Protein 1EGW (pdb70)

Foldseek 3Di:
DVDDDDPDDDPDVVVNVVCCVVVVVVVLVVVLVCCVVVVDWDKDWDQDPVGDIDIDTNDPPVVVVVVVVVD/DVDDDDPDDDPDPVVNVVVCVVVVVVVLVVVLVCCVVVVDWDKDWDADPVGDIDIDTNDPNVVVVVVVVVVD/DVDDDDPDDDPDVVVNVVCCVVVVVVVLVVVLVCCVVVVDWDKDWDADPVGDIDIDTNDPNVVVVVVVVVVD/DVDDDDPDDDPDPVVNVVCCVVVVVVVLVVVLVCCVVVVDWDKDWDQDPVGRIDIDTNDPVVVVVVVVVVD

Nearest PDB structures (foldseek):
  1egw-assembly1_B  TM=1.014E+00  e=3.640E-12  Homo sapiens
  3p57-assembly1_D  TM=1.001E+00  e=1.871E-11  Homo sapiens
  6wc2-assembly2_C  TM=9.970E-01  e=4.241E-11  Homo sapiens
  8c84-assembly1_B  TM=9.806E-01  e=8.388E-11  Homo sapiens
  1n6j-assembly1_A  TM=9.807E-01  e=1.447E-10  Homo sapiens

Radius of gyration: 26.45 Å; Cα contacts (8 Å, |Δi|>4): 414; chains: 4; bounding box: 63×45×72 Å

Solvent-accessible surface area: 17739 Å² total; per-residue (Å²): 121,253,73,185,91,130,55,86,89,25,158,82,130,188,74,28,94,72,21,7,75,140,66,31,143,25,1,41,111,75,0,109,20,0,12,41,1,3,70,12,26,0,1,0,1,0,2,18,59,93,77,117,18,42,78,37,31,38,70,70,25,75,49,0,28,51,72,43,102,150,142,120,252,73,184,88,130,55,85,89,23,155,85,122,193,76,27,88,80,20,4,73,144,63,34,89,26,1,40,108,77,0,107,15,0,11,43,2,2,67,7,56,0,1,0,2,0,2,22,57,99,72,116,25,42,80,38,27,40,68,70,18,78,52,2,24,56,67,22,91,88,117,111,121,255,75,186,89,131,53,86,90,25,157,84,120,141,74,29,89,81,20,6,74,146,65,30,143,24,1,40,112,74,0,109,22,0,12,42,1,3,67,8,57,0,1,0,1,0,1,22,60,99,69,117,24,45,81,39,26,40,71,68,18,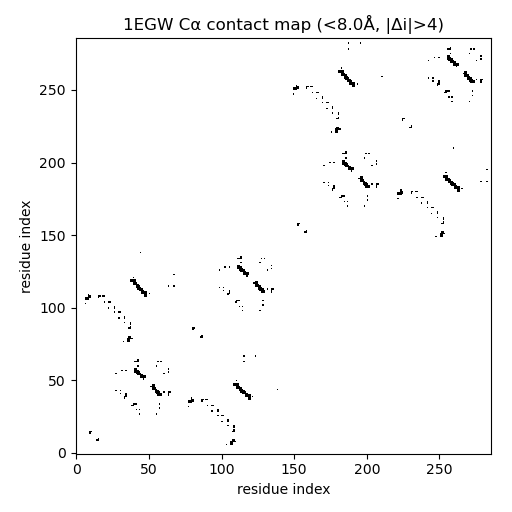78,54,1,24,57,69,21,89,89,115,112,118,254,74,184,90,129,54,86,89,27,157,82,130,193,75,27,99,71,20,8,77,141,64,32,142,24,1,40,113,74,0,108,21,0,11,42,2,3,68,10,31,0,1,0,1,0,0,21,58,97,70,118,20,43,79,36,30,40,67,68,25,75,51,0,30,51,76,42,98,141,140

B-factor: mean 24.22, std 10.89, range [3.04, 77.55]

Secondary structure (DSSP, 8-state):
--S---SS---SHHHHHHHHHHHHHHHHHHHHHHHHHTT-EEEEEEE-TT--EEEEESS-HHHHHHHHHH-/--S---SS---SHHHHHHHHHHHHHHHHHHHHHHHHHTT-EEEEEEE-TT--EEEEESS-HHHHHHHHHHH-/--S---SS---SHHHHHHHHHHHHHHHHHHHHHHHHHHT-EEEEEEE-TT--EEEEESS-HHHHHHHHHHH-/--S---SS---SHHHHHHHHHHHHHHHHHHHHHHHHHTT-EEEEEEE-TT--EEEEESS-HHHHHHHHHT-

Structure (mmCIF, N/CA/C/O backbone):
data_1EGW
#
_entry.id   1EGW
#
_cell.length_a   41.371
_cell.length_b   60.696
_cell.length_c   63.987
_cell.angle_alpha   115.18
_cell.angle_beta   89.99
_cell.angle_gamma   90.00
#
_symmetry.space_group_name_H-M   'P 1'
#
loop_
_entity.id
_entity.type
_entity.pdbx_description
1 polymer "DNA (5'-D(*AP*AP*AP*GP*CP*TP*AP*TP*TP*AP*TP*TP*AP*GP*CP*TP*T)-3')"
2 polymer "DNA (5'-D(*TP*AP*AP*GP*CP*TP*AP*AP*TP*AP*AP*TP*AP*GP*CP*TP*T)-3')"
3 polymer 'MADS BOX TRANSCRIPTION ENHANCER FACTOR 2, POLYPEPTIDE A'
4 water water
#
loop_
_atom_site.group_PDB
_atom_site.id
_atom_site.type_symbol
_atom_site.label_atom_id
_atom_site.label_alt_id
_atom_site.label_comp_id
_atom_site.label_asym_id
_atom_site.label_entity_id
_atom_site.label_seq_id
_atom_site.pdbx_PDB_ins_code
_atom_site.Cartn_x
_atom_site.Cartn_y
_atom_site.Cartn_z
_atom_site.occupancy
_atom_site.B_iso_or_equiv
_atom_site.auth_seq_id
_atom_site.auth_comp_id
_atom_site.auth_asym_id
_atom_site.auth_atom_id
_atom_site.pdbx_PDB_model_num
ATOM 2765 N N . GLY E 3 1 ? 7.359 -8.667 1.514 1.00 17.47 2 GLY A N 1
ATOM 2766 C CA . GLY E 3 1 ? 8.263 -9.307 0.494 1.00 16.64 2 GLY A CA 1
ATOM 2767 C C . GLY E 3 1 ? 9.078 -10.431 1.129 1.00 18.72 2 GLY A C 1
ATOM 2768 O O . GLY E 3 1 ? 9.013 -10.610 2.345 1.00 20.33 2 GLY A O 1
ATOM 2769 N N . ARG E 3 2 ? 9.844 -11.140 0.307 1.00 19.28 3 ARG A N 1
ATOM 2770 C CA . ARG E 3 2 ? 10.640 -12.254 0.838 1.00 21.20 3 ARG A CA 1
ATOM 2771 C C . ARG E 3 2 ? 11.624 -11.740 1.886 1.00 23.50 3 ARG A C 1
ATOM 2772 O O . ARG E 3 2 ? 11.946 -12.456 2.845 1.00 25.17 3 ARG A O 1
ATOM 2780 N N . LYS E 3 3 ? 12.108 -10.519 1.707 1.00 23.14 4 LYS A N 1
ATOM 2781 C CA . LYS E 3 3 ? 13.032 -9.891 2.638 1.00 24.53 4 LYS A CA 1
ATOM 2782 C C . LYS E 3 3 ? 12.646 -8.427 2.787 1.00 25.23 4 LYS A C 1
ATOM 2783 O O . LYS E 3 3 ? 12.083 -7.825 1.863 1.00 25.11 4 LYS A O 1
ATOM 2785 N N . LYS E 3 4 ? 12.934 -7.852 3.943 1.00 25.87 5 LYS A N 1
ATOM 2786 C CA . LYS E 3 4 ? 12.652 -6.445 4.136 1.00 26.80 5 LYS A CA 1
ATOM 2787 C C . LYS E 3 4 ? 13.708 -5.646 3.373 1.00 27.79 5 LYS A C 1
ATOM 2788 O O . LYS E 3 4 ? 14.886 -6.020 3.332 1.00 29.08 5 LYS A O 1
ATOM 2794 N N . ILE E 3 5 ? 13.313 -4.545 2.750 1.00 27.39 6 ILE A N 1
ATOM 2795 C CA . ILE E 3 5 ? 14.297 -3.739 2.059 1.00 26.46 6 ILE A CA 1
ATOM 2796 C C . ILE E 3 5 ? 14.404 -2.354 2.684 1.00 26.17 6 ILE A C 1
ATOM 2797 O O . ILE E 3 5 ? 13.506 -1.904 3.417 1.00 26.42 6 ILE A O 1
ATOM 2802 N N . GLN E 3 6 ? 15.529 -1.699 2.449 1.00 26.22 7 GLN A N 1
ATOM 2803 C CA . GLN E 3 6 ? 15.714 -0.367 2.962 1.00 24.77 7 GLN A CA 1
ATOM 2804 C C . GLN E 3 6 ? 15.247 0.511 1.821 1.00 22.66 7 GLN A C 1
ATOM 2805 O O . GLN E 3 6 ? 15.285 0.105 0.653 1.00 23.04 7 GLN A O 1
ATOM 2811 N N . ILE E 3 7 ? 14.815 1.712 2.164 1.00 20.71 8 ILE A N 1
ATOM 2812 C CA . ILE E 3 7 ? 14.341 2.649 1.179 1.00 18.41 8 ILE A CA 1
ATOM 2813 C C . ILE E 3 7 ? 15.491 3.559 0.742 1.00 17.93 8 ILE A C 1
ATOM 2814 O O . ILE E 3 7 ? 15.782 4.640 1.318 1.00 19.10 8 ILE A O 1
ATOM 2819 N N A THR E 3 8 ? 16.158 3.115 -0.315 0.60 17.33 9 THR A N 1
ATOM 2820 N N B THR E 3 8 ? 16.082 2.953 -0.311 0.40 14.38 9 THR A N 1
ATOM 2821 C CA A THR E 3 8 ? 17.239 3.872 -0.902 0.60 17.25 9 THR A CA 1
ATOM 2822 C CA B THR E 3 8 ? 17.347 3.439 -0.916 0.40 14.58 9 THR A CA 1
ATOM 2823 C C A THR E 3 8 ? 17.271 3.411 -2.356 0.60 17.11 9 THR A C 1
ATOM 2824 C C B THR E 3 8 ? 17.336 3.283 -2.436 0.40 13.12 9 THR A C 1
ATOM 2825 O O A THR E 3 8 ? 16.798 2.321 -2.679 0.60 17.43 9 THR A O 1
ATOM 2826 O O B THR E 3 8 ? 16.586 2.479 -2.979 0.40 13.02 9 THR A O 1
ATOM 2833 N N . ARG E 3 9 ? 17.825 4.253 -3.218 1.00 18.07 10 ARG A N 1
ATOM 2834 C CA . ARG E 3 9 ? 17.856 3.961 -4.652 1.00 18.50 10 ARG A CA 1
ATOM 2835 C C . ARG E 3 9 ? 18.337 2.564 -5.040 1.00 18.10 10 ARG A C 1
ATOM 2836 O O . ARG E 3 9 ? 19.412 2.105 -4.625 1.00 19.47 10 ARG A O 1
ATOM 2844 N N . ILE E 3 10 ? 17.566 1.885 -5.875 1.00 17.24 11 ILE A N 1
ATOM 2845 C CA . ILE E 3 10 ? 17.928 0.560 -6.360 1.00 18.71 11 ILE A CA 1
ATOM 2846 C C . ILE E 3 10 ? 18.976 0.823 -7.450 1.00 19.56 11 ILE A C 1
ATOM 2847 O O . ILE E 3 10 ? 18.712 1.528 -8.393 1.00 19.27 11 ILE A O 1
ATOM 2852 N N . MET E 3 11 ? 20.163 0.236 -7.326 1.00 20.07 12 MET A N 1
ATOM 2853 C CA . MET E 3 11 ? 21.227 0.529 -8.284 1.00 21.54 12 MET A CA 1
ATOM 2854 C C . MET E 3 11 ? 21.215 -0.200 -9.642 1.00 21.28 12 MET A C 1
ATOM 2855 O O . MET E 3 11 ? 21.773 0.305 -10.608 1.00 22.52 12 MET A O 1
ATOM 2860 N N . ASP E 3 12 ? 20.565 -1.356 -9.692 1.00 22.75 13 ASP A N 1
ATOM 2861 C CA . ASP E 3 12 ? 20.432 -2.206 -10.894 1.00 24.01 13 ASP A CA 1
ATOM 2862 C C . ASP E 3 12 ? 19.203 -1.782 -11.718 1.00 23.41 13 ASP A C 1
ATOM 2863 O O . ASP E 3 12 ? 18.080 -1.848 -11.220 1.00 20.88 13 ASP A O 1
ATOM 2868 N N . GLU E 3 13 ? 19.410 -1.371 -12.963 1.00 21.68 14 GLU A N 1
ATOM 2869 C CA . GLU E 3 13 ? 18.311 -0.933 -13.831 1.00 22.40 14 GLU A CA 1
ATOM 2870 C C . GLU E 3 13 ? 17.177 -1.951 -13.944 1.00 21.00 14 GLU A C 1
ATOM 2871 O O . GLU E 3 13 ? 16.018 -1.576 -13.890 1.00 19.17 14 GLU A O 1
ATOM 2877 N N A ARG E 3 14 ? 17.496 -3.229 -14.116 0.50 20.59 15 ARG A N 1
ATOM 2878 N N B ARG E 3 14 ? 17.528 -3.217 -14.098 0.50 22.39 15 ARG A N 1
ATOM 2879 C CA A ARG E 3 14 ? 16.444 -4.231 -14.267 0.50 20.56 15 ARG A CA 1
ATOM 2880 C CA B ARG E 3 14 ? 16.387 -4.096 -14.305 0.50 22.98 15 ARG A CA 1
ATOM 2881 C C A ARG E 3 14 ? 15.533 -4.329 -13.040 0.50 19.47 15 ARG A C 1
ATOM 2882 C C B ARG E 3 14 ? 15.556 -4.305 -13.047 0.50 21.76 15 ARG A C 1
ATOM 2883 O O A ARG E 3 14 ? 14.302 -4.272 -13.176 0.50 17.87 15 ARG A O 1
ATOM 2884 O O B ARG E 3 14 ? 14.323 -4.215 -13.096 0.50 20.87 15 ARG A O 1
ATOM 2899 N N . ASN E 3 15 ? 16.110 -4.457 -11.850 1.00 18.76 16 ASN A N 1
ATOM 2900 C CA . ASN E 3 15 ? 15.288 -4.545 -10.630 1.00 18.72 16 ASN A CA 1
ATOM 2901 C C . ASN E 3 15 ? 14.600 -3.204 -10.412 1.00 19.49 16 ASN A C 1
ATOM 2902 O O . ASN E 3 15 ? 13.458 -3.146 -9.957 1.00 16.78 16 ASN A O 1
ATOM 2907 N N . ARG E 3 16 ? 15.276 -2.115 -10.752 1.00 17.42 17 ARG A N 1
ATOM 2908 C CA . ARG E 3 16 ? 14.680 -0.810 -10.546 1.00 17.68 17 ARG A CA 1
ATOM 2909 C C . ARG E 3 16 ? 13.410 -0.647 -11.400 1.00 16.61 17 ARG A C 1
ATOM 2910 O O . ARG E 3 16 ? 12.387 -0.112 -10.918 1.00 15.62 17 ARG A O 1
ATOM 2918 N N . GLN E 3 17 ? 13.464 -1.122 -12.643 1.00 14.91 18 GLN A N 1
ATOM 2919 C CA . GLN E 3 17 ? 12.342 -1.037 -13.579 1.00 16.43 18 GLN A CA 1
ATOM 2920 C C . GLN E 3 17 ? 11.201 -1.988 -13.163 1.00 15.18 18 GLN A C 1
ATOM 2921 O O . GLN E 3 17 ? 10.037 -1.602 -13.229 1.00 15.88 18 GLN A O 1
ATOM 2927 N N . VAL E 3 18 ? 11.521 -3.207 -12.757 1.00 15.82 19 VAL A N 1
ATOM 2928 C CA . VAL E 3 18 ? 10.484 -4.120 -12.321 1.00 16.42 19 VAL A CA 1
ATOM 2929 C C . VAL E 3 18 ? 9.813 -3.549 -11.064 1.00 15.21 19 VAL A C 1
ATOM 2930 O O . VAL E 3 18 ? 8.576 -3.558 -10.964 1.00 16.26 19 VAL A O 1
ATOM 2934 N N . THR E 3 19 ? 10.596 -3.016 -10.133 1.00 14.12 20 THR A N 1
ATOM 2935 C CA . THR E 3 19 ? 10.003 -2.424 -8.925 1.00 13.27 20 THR A CA 1
ATOM 2936 C C . THR E 3 19 ? 9.153 -1.203 -9.266 1.00 13.42 20 THR A C 1
ATOM 2937 O O . THR E 3 19 ? 8.070 -1.000 -8.688 1.00 12.79 20 THR A O 1
ATOM 2941 N N . PHE E 3 20 ? 9.615 -0.396 -10.216 1.00 11.75 21 PHE A N 1
ATOM 2942 C CA . PHE E 3 20 ? 8.876 0.779 -10.603 1.00 12.56 21 PHE A CA 1
ATOM 2943 C C . PHE E 3 20 ? 7.496 0.407 -11.138 1.00 13.44 21 PHE A C 1
ATOM 2944 O O . PHE E 3 20 ? 6.466 0.967 -10.726 1.00 13.05 21 PHE A O 1
ATOM 2952 N N . THR E 3 21 ? 7.441 -0.545 -12.056 1.00 13.79 22 THR A N 1
ATOM 2953 C CA . THR E 3 21 ? 6.172 -0.907 -12.660 1.00 13.77 22 THR A CA 1
ATOM 2954 C C . THR E 3 21 ? 5.235 -1.444 -11.584 1.00 13.18 22 THR A C 1
ATOM 2955 O O . THR E 3 21 ? 4.077 -1.043 -11.526 1.00 14.09 22 THR A O 1
ATOM 2959 N N . LYS E 3 22 ? 5.711 -2.329 -10.726 1.00 11.53 23 LYS A N 1
ATOM 2960 C CA . LYS E 3 22 ? 4.800 -2.879 -9.726 1.00 12.12 23 LYS A CA 1
ATOM 2961 C C . LYS E 3 22 ? 4.373 -1.887 -8.682 1.00 9.97 23 LYS A C 1
ATOM 2962 O O . LYS E 3 22 ? 3.159 -1.813 -8.359 1.00 10.25 23 LYS A O 1
ATOM 2968 N N . ARG E 3 23 ? 5.314 -1.135 -8.104 1.00 10.03 24 ARG A N 1
ATOM 2969 C CA . ARG E 3 23 ? 4.938 -0.126 -7.101 1.00 8.01 24 ARG A CA 1
ATOM 2970 C C . ARG E 3 23 ? 4.133 1.009 -7.694 1.00 9.32 24 ARG A C 1
ATOM 2971 O O . ARG E 3 23 ? 3.313 1.563 -6.978 1.00 8.79 24 ARG A O 1
ATOM 2979 N N . LYS E 3 24 ? 4.333 1.349 -8.961 1.00 11.18 25 LYS A N 1
ATOM 2980 C CA . LYS E 3 24 ? 3.545 2.436 -9.566 1.00 10.99 25 LYS A CA 1
ATOM 2981 C C . LYS E 3 24 ? 2.092 1.955 -9.668 1.00 11.48 25 LYS A C 1
ATOM 2982 O O . LYS E 3 24 ? 1.156 2.716 -9.376 1.00 11.42 25 LYS A O 1
ATOM 2988 N N . PHE E 3 25 ? 1.901 0.682 -10.013 1.00 11.75 26 PHE A N 1
ATOM 2989 C CA . PHE E 3 25 ? 0.543 0.130 -10.091 1.00 10.60 26 PHE A CA 1
ATOM 2990 C C . PHE E 3 25 ? -0.074 0.190 -8.688 1.00 10.76 26 PHE A C 1
ATOM 2991 O O . PHE E 3 25 ? -1.221 0.641 -8.521 1.00 11.67 26 PHE A O 1
ATOM 2999 N N . GLY E 3 26 ? 0.674 -0.252 -7.673 1.00 10.35 27 GLY A N 1
ATOM 3000 C CA . GLY E 3 26 ? 0.154 -0.233 -6.311 1.00 10.90 27 GLY A CA 1
ATOM 3001 C C . GLY E 3 26 ? -0.162 1.166 -5.789 1.00 10.65 27 GLY A C 1
ATOM 3002 O O . GLY E 3 26 ? -1.127 1.362 -5.043 1.00 10.05 27 GLY A O 1
ATOM 3003 N N . LEU E 3 27 ? 0.635 2.157 -6.180 1.00 9.42 28 LEU A N 1
ATOM 3004 C CA . LEU E 3 27 ? 0.424 3.531 -5.748 1.00 11.10 28 LEU A CA 1
ATOM 3005 C C . LEU E 3 27 ? -0.825 4.114 -6.423 1.00 9.70 28 LEU A C 1
ATOM 3006 O O . LEU E 3 27 ? -1.604 4.766 -5.746 1.00 10.29 28 LEU A O 1
ATOM 3011 N N . MET E 3 28 ? -1.025 3.833 -7.717 1.00 10.11 29 MET A N 1
ATOM 3012 C CA . MET E 3 28 ? -2.220 4.342 -8.403 1.00 10.66 29 MET A CA 1
ATOM 3013 C C . MET E 3 28 ? -3.447 3.636 -7.849 1.00 11.27 29 MET A C 1
ATOM 3014 O O . MET E 3 28 ? -4.507 4.230 -7.700 1.00 11.95 29 MET A O 1
ATOM 3019 N N . LYS E 3 29 ? -3.302 2.367 -7.462 1.00 10.88 30 LYS A N 1
ATOM 3020 C CA A LYS E 3 29 ? -4.443 1.640 -6.891 0.60 10.85 30 LYS A CA 1
ATOM 3021 C CA B LYS E 3 29 ? -4.472 1.641 -6.897 0.40 8.21 30 LYS A CA 1
ATOM 3022 C C A LYS E 3 29 ? -4.872 2.305 -5.565 0.60 10.37 30 LYS A C 1
ATOM 3023 C C B LYS E 3 29 ? -4.851 2.286 -5.544 0.40 7.91 30 LYS A C 1
ATOM 3024 O O A LYS E 3 29 ? -6.075 2.531 -5.327 0.60 11.57 30 LYS A O 1
ATOM 3025 O O B LYS E 3 29 ? -6.040 2.549 -5.280 0.40 9.49 30 LYS A O 1
ATOM 3036 N N A LYS E 3 30 ? -3.911 2.632 -4.706 0.70 9.60 31 LYS A N 1
ATOM 3037 N N B LYS E 3 30 ? -3.922 2.606 -4.666 0.30 7.50 31 LYS A N 1
ATOM 3038 C CA A LYS E 3 30 ? -4.252 3.301 -3.458 0.70 10.33 31 LYS A CA 1
ATOM 3039 C CA B LYS E 3 30 ? -4.167 3.279 -3.389 0.30 7.05 31 LYS A CA 1
ATOM 3040 C C A LYS E 3 30 ? -4.760 4.736 -3.656 0.70 9.66 31 LYS A C 1
ATOM 3041 C C B LYS E 3 30 ? -4.785 4.654 -3.622 0.30 6.60 31 LYS A C 1
ATOM 3042 O O A LYS E 3 30 ? -5.526 5.235 -2.817 0.70 10.13 31 LYS A O 1
ATOM 3043 O O B LYS E 3 30 ? -5.807 4.962 -3.018 0.30 6.70 31 LYS A O 1
ATOM 3054 N N . ALA E 3 31 ? -4.351 5.406 -4.734 1.00 11.22 32 ALA A N 1
ATOM 3055 C CA . ALA E 3 31 ? -4.876 6.767 -4.976 1.00 10.37 32 ALA A CA 1
ATOM 3056 C C . ALA E 3 31 ? -6.305 6.630 -5.435 1.00 11.88 32 ALA A C 1
ATOM 3057 O O . ALA E 3 31 ? -7.185 7.378 -4.954 1.00 12.30 32 ALA A O 1
ATOM 3059 N N . TYR E 3 32 ? -6.557 5.671 -6.307 1.00 11.69 33 TYR A N 1
ATOM 3060 C CA . TYR E 3 32 ? -7.918 5.430 -6.750 1.00 11.87 33 TYR A CA 1
ATOM 3061 C C . TYR E 3 32 ? -8.819 5.114 -5.545 1.00 12.31 33 TYR A C 1
ATOM 3062 O O . TYR E 3 32 ? -9.901 5.704 -5.353 1.00 13.33 33 TYR A O 1
ATOM 3071 N N . GLU E 3 33 ? -8.392 4.196 -4.683 1.00 10.57 34 GLU A N 1
ATOM 3072 C CA . GLU E 3 33 ? -9.237 3.814 -3.570 1.00 11.50 34 GLU A CA 1
ATOM 3073 C C . GLU E 3 33 ? -9.495 4.975 -2.627 1.00 12.17 34 GLU A C 1
ATOM 3074 O O . GLU E 3 33 ? -10.616 5.107 -2.096 1.00 13.30 34 GLU A O 1
ATOM 3080 N N . LEU E 3 34 ? -8.476 5.810 -2.389 1.00 11.55 35 LEU A N 1
ATOM 3081 C CA . LEU E 3 34 ? -8.676 6.922 -1.479 1.00 11.46 35 LEU A CA 1
ATOM 3082 C C . LEU E 3 34 ? -9.713 7.857 -2.085 1.00 12.03 35 LEU A C 1
ATOM 3083 O O . LEU E 3 34 ? -10.570 8.382 -1.356 1.00 13.21 35 LEU A O 1
ATOM 3088 N N . SER E 3 35 ? -9.613 8.053 -3.394 1.00 13.54 36 SER A N 1
ATOM 3089 C CA . SER E 3 35 ? -10.539 8.971 -4.063 1.00 15.32 36 SER A CA 1
ATOM 3090 C C . SER E 3 35 ? -11.978 8.505 -3.916 1.00 15.82 36 SER A C 1
ATOM 3091 O O . SER E 3 35 ? -12.857 9.342 -3.646 1.00 16.64 36 SER A O 1
ATOM 3094 N N . VAL E 3 36 ? -12.222 7.204 -4.021 1.00 14.61 37 VAL A N 1
ATOM 3095 C CA . VAL E 3 36 ? -13.581 6.664 -3.910 1.00 15.63 37 VAL A CA 1
ATOM 3096 C C . VAL E 3 36 ? -14.048 6.596 -2.473 1.00 15.54 37 VAL A C 1
ATOM 3097 O O . VAL E 3 36 ? -15.107 7.152 -2.109 1.00 16.74 37 VAL A O 1
ATOM 3101 N N . LEU E 3 37 ? -13.272 5.943 -1.611 1.00 14.10 38 LEU A N 1
ATOM 3102 C CA . LEU E 3 37 ? -13.667 5.807 -0.232 1.00 13.92 38 LEU A CA 1
ATOM 3103 C C . LEU E 3 37 ? -13.950 7.111 0.482 1.00 14.29 38 LEU A C 1
ATOM 3104 O O . LEU E 3 37 ? -14.910 7.206 1.263 1.00 16.19 38 LEU A O 1
ATOM 3109 N N . CYS E 3 38 ? -13.108 8.101 0.223 1.00 13.69 39 CYS A N 1
ATOM 3110 C CA . CYS E 3 38 ? -13.203 9.348 0.973 1.00 14.98 39 CYS A CA 1
ATOM 3111 C C . CYS E 3 38 ? -13.662 10.551 0.161 1.00 17.49 39 CYS A C 1
ATOM 3112 O O . CYS E 3 38 ? -13.586 11.701 0.625 1.00 18.96 39 CYS A O 1
ATOM 3115 N N . ASP E 3 39 ? -14.154 10.296 -1.046 1.00 18.66 40 ASP A N 1
ATOM 3116 C CA . ASP E 3 39 ? -14.674 11.373 -1.889 1.00 21.05 40 ASP A CA 1
ATOM 3117 C C A ASP E 3 39 ? -13.719 12.575 -1.980 0.50 21.00 40 ASP A C 1
ATOM 3118 C C B ASP E 3 39 ? -13.682 12.485 -2.060 0.50 19.22 40 ASP A C 1
ATOM 3119 O O A ASP E 3 39 ? -14.061 13.727 -1.695 0.50 21.33 40 ASP A O 1
ATOM 3120 O O B ASP E 3 39 ? -13.965 13.650 -1.764 0.50 19.06 40 ASP A O 1
ATOM 3125 N N A CYS E 3 40 ? -12.479 12.312 -2.352 0.50 19.20 41 CYS A N 1
ATOM 3126 N N B CYS E 3 40 ? -12.495 12.112 -2.536 0.50 17.89 41 CYS A N 1
ATOM 3127 C CA A CYS E 3 40 ? -11.543 13.405 -2.489 0.50 18.66 41 CYS A CA 1
ATOM 3128 C CA B CYS E 3 40 ? -11.401 13.046 -2.767 0.50 17.72 41 CYS A CA 1
ATOM 3129 C C A CYS E 3 40 ? -11.104 13.421 -3.942 0.50 18.01 41 CYS A C 1
ATOM 3130 C C B CYS E 3 40 ? -11.083 13.185 -4.236 0.50 17.21 41 CYS A C 1
ATOM 3131 O O A CYS E 3 40 ? -11.315 12.442 -4.665 0.50 18.60 41 CYS A O 1
ATOM 3132 O O B CYS E 3 40 ? -11.325 12.273 -5.039 0.50 17.19 41 CYS A O 1
ATOM 3137 N N A GLU E 3 41 ? -10.519 14.545 -4.356 0.50 17.17 42 GLU A N 1
ATOM 3138 N N B GLU E 3 41 ? -10.506 14.330 -4.573 0.50 17.56 42 GLU A N 1
ATOM 3139 C CA A GLU E 3 41 ? -10.042 14.775 -5.724 0.50 18.23 42 GLU A CA 1
ATOM 3140 C CA B GLU E 3 41 ? -10.066 14.596 -5.922 0.50 19.11 42 GLU A CA 1
ATOM 3141 C C A GLU E 3 41 ? -8.522 14.602 -5.711 0.50 16.96 42 GLU A C 1
ATOM 3142 C C B GLU E 3 41 ? -8.539 14.547 -5.821 0.50 18.66 42 GLU A C 1
ATOM 3143 O O A GLU E 3 41 ? -7.840 15.260 -4.937 0.50 16.74 42 GLU A O 1
ATOM 3144 O O B GLU E 3 41 ? -7.920 15.263 -5.032 0.50 18.31 42 GLU A O 1
ATOM 3155 N N A ILE E 3 42 ? -7.993 13.760 -6.590 0.50 17.00 43 ILE A N 1
ATOM 3156 N N B ILE E 3 42 ? -7.952 13.651 -6.605 0.50 18.64 43 ILE A N 1
ATOM 3157 C CA . ILE E 3 42 ? -6.562 13.468 -6.560 1.00 16.12 43 ILE A CA 1
ATOM 3158 C C . ILE E 3 42 ? -5.856 13.501 -7.887 1.00 16.46 43 ILE A C 1
ATOM 3159 O O . ILE E 3 42 ? -6.370 13.002 -8.880 1.00 17.89 43 ILE A O 1
ATOM 3164 N N . ALA E 3 43 ? -4.683 14.109 -7.913 1.00 17.44 44 ALA A N 1
ATOM 3165 C CA . ALA E 3 43 ? -3.858 14.080 -9.098 1.00 15.96 44 ALA A CA 1
ATOM 3166 C C . ALA E 3 43 ? -2.508 13.509 -8.688 1.00 13.80 44 ALA A C 1
ATOM 3167 O O . ALA E 3 43 ? -1.950 13.890 -7.667 1.00 14.90 44 ALA A O 1
ATOM 3169 N N . LEU E 3 44 ? -1.982 12.633 -9.526 1.00 14.95 45 LEU A N 1
ATOM 3170 C CA . LEU E 3 44 ? -0.701 11.990 -9.304 1.00 14.02 45 LEU A CA 1
ATOM 3171 C C . LEU E 3 44 ? 0.098 12.064 -10.603 1.00 15.10 45 LEU A C 1
ATOM 3172 O O . LEU E 3 44 ? -0.342 11.582 -11.643 1.00 16.59 45 LEU A O 1
ATOM 3177 N N . ILE E 3 45 ? 1.275 12.665 -10.542 1.00 16.12 46 ILE A N 1
ATOM 3178 C CA . ILE E 3 45 ? 2.115 12.837 -11.710 1.00 17.71 46 ILE A CA 1
ATOM 3179 C C . ILE E 3 45 ? 3.448 12.232 -11.370 1.00 16.13 46 ILE A C 1
ATOM 3180 O O . ILE E 3 45 ? 4.037 12.541 -10.326 1.00 17.19 46 ILE A O 1
ATOM 3185 N N . ILE E 3 46 ? 3.908 11.335 -12.238 1.00 17.96 47 ILE A N 1
ATOM 3186 C CA . ILE E 3 46 ? 5.154 10.618 -12.039 1.00 17.69 47 ILE A CA 1
ATOM 3187 C C . ILE E 3 46 ? 6.069 10.665 -13.260 1.00 19.81 47 ILE A C 1
ATOM 3188 O O . ILE E 3 46 ? 5.639 10.357 -14.371 1.00 21.72 47 ILE A O 1
ATOM 3193 N N . PHE E 3 47 ? 7.325 11.035 -13.051 1.00 20.77 48 PHE A N 1
ATOM 3194 C CA . PHE E 3 47 ? 8.305 11.006 -14.139 1.00 21.79 48 PHE A CA 1
ATOM 3195 C C . PHE E 3 47 ? 9.310 9.943 -13.704 1.00 22.04 48 PHE A C 1
ATOM 3196 O O . PHE E 3 47 ? 9.849 10.047 -12.610 1.00 23.09 48 PHE A O 1
ATOM 3204 N N . ASN E 3 48 ? 9.551 8.921 -14.524 1.00 24.20 49 ASN A N 1
ATOM 3205 C CA . ASN E 3 48 ? 10.499 7.885 -14.115 1.00 27.49 49 ASN A CA 1
ATOM 3206 C C . ASN E 3 48 ? 11.946 8.321 -14.360 1.00 30.13 49 ASN A C 1
ATOM 3207 O O . ASN E 3 48 ? 12.170 9.420 -14.854 1.00 30.27 49 ASN A O 1
ATOM 3212 N N . SER E 3 49 ? 12.916 7.485 -14.000 1.00 32.49 50 SER A N 1
ATOM 3213 C CA . SER E 3 49 ? 14.322 7.874 -14.155 1.00 35.55 50 SER A CA 1
ATOM 3214 C C . SER E 3 49 ? 14.703 8.170 -15.604 1.00 37.01 50 SER A C 1
ATOM 3215 O O . SER E 3 49 ? 15.578 9.001 -15.862 1.00 37.79 50 SER A O 1
ATOM 3218 N N . SER E 3 50 ? 14.045 7.504 -16.548 1.00 37.42 51 SER A N 1
ATOM 3219 C CA . SER E 3 50 ? 14.328 7.737 -17.958 1.00 37.90 51 SER A CA 1
ATOM 3220 C C . SER E 3 50 ? 13.512 8.937 -18.432 1.00 38.29 51 SER A C 1
ATOM 3221 O O . SER E 3 50 ? 13.467 9.245 -19.624 1.00 39.31 51 SER A O 1
ATOM 3224 N N . ASN E 3 51 ? 12.859 9.596 -17.479 1.00 37.64 52 ASN A N 1
ATOM 3225 C CA . ASN E 3 51 ? 12.040 10.774 -17.738 1.00 37.22 52 ASN A CA 1
ATOM 3226 C C . ASN E 3 51 ? 10.710 10.580 -18.475 1.00 35.93 52 ASN A C 1
ATOM 3227 O O . ASN E 3 51 ? 10.173 11.519 -19.074 1.00 35.84 52 ASN A O 1
ATOM 3232 N N . LYS E 3 52 ? 10.161 9.368 -18.430 1.00 34.04 53 LYS A N 1
ATOM 3233 C CA . LYS E 3 52 ? 8.871 9.131 -19.064 1.00 31.22 53 LYS A CA 1
ATOM 3234 C C . LYS E 3 52 ? 7.771 9.521 -18.066 1.00 29.01 53 LYS A C 1
ATOM 3235 O O . LYS E 3 52 ? 7.918 9.318 -16.862 1.00 28.32 53 LYS A O 1
ATOM 3241 N N . LEU E 3 53 ? 6.681 10.084 -18.574 1.00 26.43 54 LEU A N 1
ATOM 3242 C CA . LEU E 3 53 ? 5.569 10.531 -17.753 1.00 25.59 54 LEU A CA 1
ATOM 3243 C C . LEU E 3 53 ? 4.445 9.514 -17.603 1.00 24.45 54 LEU A C 1
ATOM 3244 O O . LEU E 3 53 ? 4.051 8.860 -18.575 1.00 23.83 54 LEU A O 1
ATOM 3249 N N . PHE E 3 54 ? 3.951 9.402 -16.366 1.00 22.08 55 PHE A N 1
ATOM 3250 C CA . PHE E 3 54 ? 2.830 8.544 -16.007 1.00 20.49 55 PHE A CA 1
ATOM 3251 C C . PHE E 3 54 ? 1.960 9.390 -15.103 1.00 19.76 55 PHE A C 1
ATOM 3252 O O . PHE E 3 54 ? 2.475 10.169 -14.289 1.00 20.24 55 PHE A O 1
ATOM 3260 N N . GLN E 3 55 ? 0.655 9.262 -15.229 1.00 18.33 56 GLN A N 1
ATOM 3261 C CA . GLN E 3 55 ? -0.217 10.071 -14.431 1.00 19.73 56 GLN A CA 1
ATOM 3262 C C . GLN E 3 55 ? -1.520 9.382 -14.137 1.00 20.12 56 GLN A C 1
ATOM 3263 O O . GLN E 3 55 ? -1.936 8.459 -14.841 1.00 21.18 56 GLN A O 1
ATOM 3269 N N . TYR E 3 56 ? -2.151 9.856 -13.087 1.00 18.81 57 TYR A N 1
ATOM 3270 C CA . TYR E 3 56 ? -3.438 9.388 -12.662 1.00 17.58 57 TYR A CA 1
ATOM 3271 C C . TYR E 3 56 ? -4.179 10.591 -12.106 1.00 18.14 57 TYR A C 1
ATOM 3272 O O . TYR E 3 56 ? -3.588 11.409 -11.413 1.00 17.58 57 TYR A O 1
ATOM 3281 N N . ALA E 3 57 ? -5.468 10.698 -12.396 1.00 19.73 58 ALA A N 1
ATOM 3282 C CA . ALA E 3 57 ? -6.293 11.730 -11.820 1.00 21.29 58 ALA A CA 1
ATOM 3283 C C . ALA E 3 57 ? -7.672 11.108 -11.627 1.00 22.86 58 ALA A C 1
ATOM 3284 O O . ALA E 3 57 ? -8.108 10.285 -12.442 1.00 23.23 58 ALA A O 1
ATOM 3286 N N . SER E 3 58 ? -8.358 11.492 -10.555 1.00 23.37 59 SER A N 1
ATOM 3287 C CA . SER E 3 58 ? -9.680 10.955 -10.250 1.00 25.93 59 SER A CA 1
ATOM 3288 C C . SER E 3 58 ? -10.760 11.720 -11.022 1.00 27.81 59 SER A C 1
ATOM 3289 O O . SER E 3 58 ? -11.911 11.307 -11.083 1.00 28.31 59 SER A O 1
ATOM 3292 N N . THR E 3 59 ? -10.378 12.850 -11.584 1.00 29.62 60 THR A N 1
ATOM 3293 C CA . THR E 3 59 ? -11.300 13.658 -12.387 1.00 32.36 60 THR A CA 1
ATOM 3294 C C . THR E 3 59 ? -10.385 14.201 -13.466 1.00 32.94 60 THR A C 1
ATOM 3295 O O . THR E 3 59 ? -9.224 13.804 -13.540 1.00 33.31 60 THR A O 1
ATOM 3299 N N . ASP E 3 60 ? -10.872 15.101 -14.306 1.00 33.29 61 ASP A N 1
ATOM 3300 C CA . ASP E 3 60 ? -9.991 15.643 -15.338 1.00 32.94 61 ASP A CA 1
ATOM 3301 C C . ASP E 3 60 ? -8.780 16.267 -14.633 1.00 31.69 61 ASP A C 1
ATOM 3302 O O . ASP E 3 60 ? -8.930 17.024 -13.669 1.00 32.32 61 ASP A O 1
ATOM 3304 N N . MET E 3 61 ? -7.586 15.933 -15.104 1.00 30.47 62 MET A N 1
ATOM 3305 C CA . MET E 3 61 ? -6.368 16.469 -14.519 1.00 30.06 62 MET A CA 1
ATOM 3306 C C . MET E 3 61 ? -6.434 18.007 -14.511 1.00 30.11 62 MET A C 1
ATOM 3307 O O . MET E 3 61 ? -5.991 18.667 -13.562 1.00 29.40 62 MET A O 1
ATOM 3312 N N . ASP E 3 62 ? -7.013 18.574 -15.567 1.00 30.54 63 ASP A N 1
ATOM 3313 C CA . ASP E 3 62 ? -7.115 20.025 -15.673 1.00 29.73 63 ASP A CA 1
ATOM 3314 C C . ASP E 3 62 ? -7.885 20.635 -14.518 1.00 28.76 63 ASP A C 1
ATOM 3315 O O . ASP E 3 62 ? -7.490 21.679 -13.988 1.00 28.82 63 ASP A O 1
ATOM 3317 N N . LYS E 3 63 ? -8.984 19.997 -14.127 1.00 27.98 64 LYS A N 1
ATOM 3318 C CA . LYS E 3 63 ? -9.767 20.517 -13.017 1.00 27.79 64 LYS A CA 1
ATOM 3319 C C . LYS E 3 63 ? -8.959 20.495 -11.711 1.00 28.06 64 LYS A C 1
ATOM 3320 O O . LYS E 3 63 ? -8.990 21.449 -10.946 1.00 27.57 64 LYS A O 1
ATOM 3322 N N . VAL E 3 64 ? -8.238 19.404 -11.445 1.00 27.69 65 VAL A N 1
ATOM 3323 C CA . VAL E 3 64 ? -7.455 19.347 -10.210 1.00 27.31 65 VAL A CA 1
ATOM 3324 C C . VAL E 3 64 ? -6.320 20.362 -10.156 1.00 26.64 65 VAL A C 1
ATOM 3325 O O . VAL E 3 64 ? -6.127 21.040 -9.146 1.00 26.33 65 VAL A O 1
ATOM 3329 N N . LEU E 3 65 ? -5.561 20.464 -11.237 1.00 28.03 66 LEU A N 1
ATOM 3330 C CA . LEU E 3 65 ? -4.448 21.393 -11.260 1.00 29.17 66 LEU A CA 1
ATOM 3331 C C . LEU E 3 65 ? -4.914 22.850 -11.207 1.00 30.39 66 LEU A C 1
ATOM 3332 O O . LEU E 3 65 ? -4.194 23.699 -10.695 1.00 30.09 66 LEU A O 1
ATOM 3337 N N . LEU E 3 66 ? -6.116 23.120 -11.718 1.00 30.88 67 LEU A N 1
ATOM 3338 C CA . LEU E 3 66 ? -6.675 24.474 -11.687 1.00 32.25 67 LEU A CA 1
ATOM 3339 C C . LEU E 3 66 ? -7.030 24.771 -10.228 1.00 32.74 67 LEU A C 1
ATOM 3340 O O . LEU E 3 66 ? -6.744 25.852 -9.712 1.00 32.75 67 LEU A O 1
ATOM 3342 N N . LYS E 3 67 ? -7.650 23.801 -9.559 1.00 32.22 68 LYS A N 1
ATOM 3343 C CA . LYS E 3 67 ? -7.983 23.962 -8.156 1.00 32.65 68 LYS A CA 1
ATOM 3344 C C . LYS E 3 67 ? -6.705 24.260 -7.381 1.00 32.85 68 LYS A C 1
ATOM 3345 O O . LYS E 3 67 ? -6.690 25.097 -6.479 1.00 32.69 68 LYS A O 1
ATOM 3351 N N . TYR E 3 68 ? -5.635 23.545 -7.717 1.00 32.86 69 TYR A N 1
ATOM 3352 C CA . TYR E 3 68 ? -4.371 23.727 -7.023 1.00 32.90 69 TYR A CA 1
ATOM 3353 C C . TYR E 3 68 ? -3.803 25.135 -7.184 1.00 33.92 69 TYR A C 1
ATOM 3354 O O . TYR E 3 68 ? -3.439 25.787 -6.204 1.00 34.40 69 TYR A O 1
ATOM 3363 N N . THR E 3 69 ? -3.706 25.589 -8.424 1.00 34.82 70 THR A N 1
ATOM 3364 C CA . THR E 3 69 ? -3.165 26.910 -8.689 1.00 36.32 70 THR A CA 1
ATOM 3365 C C . THR E 3 69 ? -4.031 28.026 -8.117 1.00 36.21 70 THR A C 1
ATOM 3366 O O . THR E 3 69 ? -3.508 29.010 -7.603 1.00 37.29 70 THR A O 1
ATOM 3370 N N . GLU E 3 70 ? -5.347 27.858 -8.175 1.00 36.24 71 GLU A N 1
ATOM 3371 C CA . GLU E 3 70 ? -6.270 28.884 -7.675 1.00 35.88 71 GLU A CA 1
ATOM 3372 C C . GLU E 3 70 ? -6.458 28.796 -6.168 1.00 36.06 71 GLU A C 1
ATOM 3373 O O . GLU E 3 70 ? -7.146 29.625 -5.569 1.00 36.05 71 GLU A O 1
ATOM 3379 N N . TYR E 3 71 ? -5.859 27.787 -5.546 1.00 35.75 72 TYR A N 1
ATOM 3380 C CA . TYR E 3 71 ? -6.015 27.614 -4.113 1.00 35.98 72 TYR A CA 1
ATOM 3381 C C . TYR E 3 71 ? -5.550 28.851 -3.349 1.00 36.57 72 TYR A C 1
ATOM 3382 O O . TYR E 3 71 ? -6.337 29.342 -2.518 1.00 37.46 72 TYR A O 1
ATOM 3391 N N . GLY F 3 1 ? -7.320 -5.578 7.007 1.00 19.23 2 GLY B N 1
ATOM 3392 C CA . GLY F 3 1 ? -8.123 -4.962 8.110 1.00 18.44 2 GLY B CA 1
ATOM 3393 C C . GLY F 3 1 ? -8.968 -6.048 8.760 1.00 21.10 2 GLY B C 1
ATOM 3394 O O . GLY F 3 1 ? -8.915 -7.181 8.302 1.00 21.35 2 GLY B O 1
ATOM 3395 N N . ARG F 3 2 ? -9.742 -5.701 9.790 1.00 21.72 3 ARG B N 1
ATOM 3396 C CA . ARG F 3 2 ? -10.546 -6.720 10.475 1.00 24.04 3 ARG B CA 1
ATOM 3397 C C . ARG F 3 2 ? -11.552 -7.384 9.538 1.00 25.38 3 ARG B C 1
ATOM 3398 O O . ARG F 3 2 ? -11.890 -8.564 9.702 1.00 25.58 3 ARG B O 1
ATOM 3406 N N . LYS F 3 3 ? -12.055 -6.628 8.580 1.00 25.06 4 LYS B N 1
ATOM 3407 C CA . LYS F 3 3 ? -12.983 -7.141 7.593 1.00 26.69 4 LYS B CA 1
ATOM 3408 C C . LYS F 3 3 ? -12.620 -6.509 6.254 1.00 26.98 4 LYS B C 1
ATOM 3409 O O . LYS F 3 3 ? -12.102 -5.382 6.202 1.00 27.93 4 LYS B O 1
ATOM 3411 N N . LYS F 3 4 ? -12.865 -7.233 5.169 1.00 27.79 5 LYS B N 1
ATOM 3412 C CA . LYS F 3 4 ? -12.578 -6.670 3.865 1.00 28.78 5 LYS B CA 1
ATOM 3413 C C . LYS F 3 4 ? -13.634 -5.612 3.594 1.00 29.12 5 LYS B C 1
ATOM 3414 O O . LYS F 3 4 ? -14.784 -5.740 4.020 1.00 29.34 5 LYS B O 1
ATOM 3420 N N . ILE F 3 5 ? -13.255 -4.545 2.905 1.00 29.73 6 ILE B N 1
ATOM 3421 C CA . ILE F 3 5 ? -14.229 -3.527 2.578 1.00 29.06 6 ILE B CA 1
ATOM 3422 C C . ILE F 3 5 ? -14.357 -3.358 1.077 1.00 28.18 6 ILE B C 1
ATOM 3423 O O . ILE F 3 5 ? -13.449 -3.698 0.302 1.00 27.61 6 ILE B O 1
ATOM 3428 N N . GLN F 3 6 ? -15.509 -2.868 0.659 1.00 27.25 7 GLN B N 1
ATOM 3429 C CA . GLN F 3 6 ? -15.715 -2.635 -0.736 1.00 26.12 7 GLN B CA 1
ATOM 3430 C C . GLN F 3 6 ? -15.228 -1.217 -0.936 1.00 23.60 7 GLN B C 1
ATOM 3431 O O . GLN F 3 6 ? -15.228 -0.388 0.004 1.00 23.38 7 GLN B O 1
ATOM 3437 N N . ILE F 3 7 ? -14.767 -0.954 -2.146 1.00 21.31 8 ILE B N 1
ATOM 3438 C CA . ILE F 3 7 ? -14.297 0.359 -2.495 1.00 18.53 8 ILE B CA 1
ATOM 3439 C C . ILE F 3 7 ? -15.440 1.198 -3.063 1.00 18.46 8 ILE B C 1
ATOM 3440 O O . ILE F 3 7 ? -15.725 1.233 -4.273 1.00 19.90 8 ILE B O 1
ATOM 3445 N N A THR F 3 8 ? -16.107 1.891 -2.152 0.60 18.26 9 THR B N 1
ATOM 3446 N N B THR F 3 8 ? -16.099 1.755 -2.041 0.40 15.03 9 THR B N 1
ATOM 3447 C CA A THR F 3 8 ? -17.180 2.800 -2.516 0.60 18.15 9 THR B CA 1
ATOM 3448 C CA B THR F 3 8 ? -17.359 2.544 -2.142 0.40 15.34 9 THR B CA 1
ATOM 3449 C C A THR F 3 8 ? -17.204 3.811 -1.386 0.60 18.36 9 THR B C 1
ATOM 3450 C C B THR F 3 8 ? -17.257 3.791 -1.271 0.40 14.43 9 THR B C 1
ATOM 3451 O O A THR F 3 8 ? -16.679 3.568 -0.305 0.60 17.69 9 THR B O 1
ATOM 3452 O O B THR F 3 8 ? -16.619 3.775 -0.218 0.40 14.53 9 THR B O 1
ATOM 3459 N N . ARG F 3 9 ? -17.821 4.948 -1.655 1.00 19.26 10 ARG B N 1
ATOM 3460 C CA . ARG F 3 9 ? -17.844 6.044 -0.695 1.00 19.59 10 ARG B CA 1
ATOM 3461 C C . ARG F 3 9 ? -18.347 5.696 0.693 1.00 19.41 10 ARG B C 1
ATOM 3462 O O . ARG F 3 9 ? -19.430 5.133 0.871 1.00 19.53 10 ARG B O 1
ATOM 3470 N N . ILE F 3 10 ? -17.545 6.043 1.699 1.00 17.49 11 ILE B N 1
ATOM 3471 C CA . ILE F 3 10 ? -17.912 5.817 3.093 1.00 18.78 11 ILE B CA 1
ATOM 3472 C C . ILE F 3 10 ? -18.965 6.922 3.376 1.00 20.83 11 ILE B C 1
ATOM 3473 O O . ILE F 3 10 ? -18.693 8.082 3.194 1.00 19.31 11 ILE B O 1
ATOM 3478 N N . MET F 3 11 ? -20.160 6.554 3.814 1.00 21.38 12 MET B N 1
ATOM 3479 C CA . MET F 3 11 ? -21.210 7.562 4.003 1.00 22.82 12 MET B CA 1
ATOM 3480 C C . MET F 3 11 ? -21.195 8.344 5.325 1.00 22.88 12 MET B C 1
ATOM 3481 O O . MET F 3 11 ? -21.741 9.431 5.382 1.00 22.54 12 MET B O 1
ATOM 3486 N N . ASP F 3 12 ? -20.554 7.790 6.348 1.00 24.24 13 ASP B N 1
ATOM 3487 C CA . ASP F 3 12 ? -20.424 8.388 7.684 1.00 25.53 13 ASP B CA 1
ATOM 3488 C C . ASP F 3 12 ? -19.210 9.333 7.737 1.00 24.87 13 ASP B C 1
ATOM 3489 O O . ASP F 3 12 ? -18.079 8.907 7.492 1.00 21.95 13 ASP B O 1
ATOM 3494 N N . GLU F 3 13 ? -19.427 10.589 8.091 1.00 23.77 14 GLU B N 1
ATOM 3495 C CA . GLU F 3 13 ? -18.338 11.553 8.118 1.00 24.30 14 GLU B CA 1
ATOM 3496 C C . GLU F 3 13 ? -17.174 11.160 9.013 1.00 23.36 14 GLU B C 1
ATOM 3497 O O . GLU F 3 13 ? -16.027 11.278 8.614 1.00 21.43 14 GLU B O 1
ATOM 3503 N N . ARG F 3 14 ? -17.456 10.694 10.222 1.00 22.80 15 ARG B N 1
ATOM 3504 C CA A ARG F 3 14 ? -16.367 10.350 11.125 0.50 23.00 15 ARG B CA 1
ATOM 3505 C CA B ARG F 3 14 ? -16.367 10.381 11.160 0.50 21.73 15 ARG B CA 1
ATOM 3506 C C . ARG F 3 14 ? -15.507 9.192 10.627 1.00 22.20 15 ARG B C 1
ATOM 3507 O O . ARG F 3 14 ? -14.277 9.316 10.624 1.00 20.99 15 ARG B O 1
ATOM 3522 N N . ASN F 3 15 ? -16.116 8.089 10.184 1.00 21.31 16 ASN B N 1
ATOM 3523 C CA . ASN F 3 15 ? -15.274 7.003 9.653 1.00 21.30 16 ASN B CA 1
ATOM 3524 C C . ASN F 3 15 ? -14.610 7.461 8.362 1.00 20.21 16 ASN B C 1
ATOM 3525 O O . ASN F 3 15 ? -13.460 7.082 8.091 1.00 18.89 16 ASN B O 1
ATOM 3530 N N . ARG F 3 16 ? -15.281 8.297 7.571 1.00 18.11 17 ARG B N 1
ATOM 3531 C CA . ARG F 3 16 ? -14.681 8.741 6.323 1.00 17.14 17 ARG B CA 1
ATOM 3532 C C . ARG F 3 16 ? -13.405 9.533 6.623 1.00 16.56 17 ARG B C 1
ATOM 3533 O O . ARG F 3 16 ? -12.376 9.362 5.952 1.00 16.27 17 ARG B O 1
ATOM 3541 N N . GLN F 3 17 ? -13.450 10.373 7.653 1.00 15.70 18 GLN B N 1
ATOM 3542 C CA . GLN F 3 17 ? -12.329 11.211 8.026 1.00 17.58 18 GLN B CA 1
ATOM 3543 C C . GLN F 3 17 ? -11.186 10.402 8.638 1.00 15.50 18 GLN B C 1
ATOM 3544 O O . GLN F 3 17 ? -10.016 10.653 8.316 1.00 17.07 18 GLN B O 1
ATOM 3550 N N . VAL F 3 18 ? -11.510 9.440 9.474 1.00 15.70 19 VAL B N 1
ATOM 3551 C CA . VAL F 3 18 ? -10.464 8.606 10.053 1.00 16.27 19 VAL B CA 1
ATOM 3552 C C . VAL F 3 18 ? -9.789 7.853 8.915 1.00 15.26 19 VAL B C 1
ATOM 3553 O O . VAL F 3 18 ? -8.559 7.787 8.882 1.00 15.95 19 VAL B O 1
ATOM 3557 N N . THR F 3 19 ? -10.567 7.274 8.003 1.00 14.93 20 THR B N 1
ATOM 3558 C CA . THR F 3 19 ? -9.978 6.557 6.868 1.00 14.19 20 THR B CA 1
ATOM 3559 C C . THR F 3 19 ? -9.129 7.470 5.987 1.00 14.58 20 THR B C 1
ATOM 3560 O O . THR F 3 19 ? -8.035 7.098 5.518 1.00 14.49 20 THR B O 1
ATOM 3564 N N . PHE F 3 20 ? -9.584 8.688 5.760 1.00 12.95 21 PHE B N 1
ATOM 3565 C CA . PHE F 3 20 ? -8.852 9.616 4.952 1.00 13.30 21 PHE B CA 1
ATOM 3566 C C . PHE F 3 20 ? -7.475 9.876 5.564 1.00 13.76 21 PHE B C 1
ATOM 3567 O O . PHE F 3 20 ? -6.448 9.816 4.868 1.00 13.07 21 PHE B O 1
ATOM 3575 N N . THR F 3 21 ? -7.444 10.179 6.857 1.00 14.21 22 THR B N 1
ATOM 3576 C CA . THR F 3 21 ? -6.190 10.494 7.508 1.00 15.60 22 THR B CA 1
ATOM 3577 C C . THR F 3 21 ? -5.219 9.309 7.416 1.00 14.61 22 THR B C 1
ATOM 3578 O O . THR F 3 21 ? -4.043 9.477 7.042 1.00 14.87 22 THR B O 1
ATOM 3582 N N . LYS F 3 22 ? -5.703 8.119 7.717 1.00 13.94 23 LYS B N 1
ATOM 3583 C CA . LYS F 3 22 ? -4.816 6.943 7.682 1.00 14.88 23 LYS B CA 1
ATOM 3584 C C . LYS F 3 22 ? -4.350 6.635 6.265 1.00 12.19 23 LYS B C 1
ATOM 3585 O O . LYS F 3 22 ? -3.115 6.454 6.030 1.00 11.39 23 LYS B O 1
ATOM 3591 N N . ARG F 3 23 ? -5.285 6.536 5.312 1.00 11.17 24 ARG B N 1
ATOM 3592 C CA . ARG F 3 23 ? -4.896 6.211 3.937 1.00 8.42 24 ARG B CA 1
ATOM 3593 C C . ARG F 3 23 ? -4.105 7.310 3.229 1.00 11.22 24 ARG B C 1
ATOM 3594 O O . ARG F 3 23 ? -3.286 7.003 2.357 1.00 10.59 24 ARG B O 1
ATOM 3602 N N . LYS F 3 24 ? -4.305 8.579 3.574 1.00 11.56 25 LYS B N 1
ATOM 3603 C CA . LYS F 3 24 ? -3.525 9.640 2.949 1.00 11.32 25 LYS B CA 1
ATOM 3604 C C . LYS F 3 24 ? -2.081 9.486 3.405 1.00 12.10 25 LYS B C 1
ATOM 3605 O O . LYS F 3 24 ? -1.175 9.627 2.603 1.00 10.79 25 LYS B O 1
ATOM 3611 N N . PHE F 3 25 ? -1.904 9.147 4.684 1.00 12.09 26 PHE B N 1
ATOM 3612 C CA . PHE F 3 25 ? -0.541 8.941 5.197 1.00 10.87 26 PHE B CA 1
ATOM 3613 C C . PHE F 3 25 ? 0.081 7.763 4.408 1.00 11.76 26 PHE B C 1
ATOM 3614 O O . PHE F 3 25 ? 1.243 7.860 3.925 1.00 10.93 26 PHE B O 1
ATOM 3622 N N . GLY F 3 26 ? -0.679 6.681 4.263 1.00 11.21 27 GLY B N 1
ATOM 3623 C CA . GLY F 3 26 ? -0.158 5.502 3.574 1.00 11.97 27 GLY B CA 1
ATOM 3624 C C . GLY F 3 26 ? 0.192 5.783 2.123 1.00 10.97 27 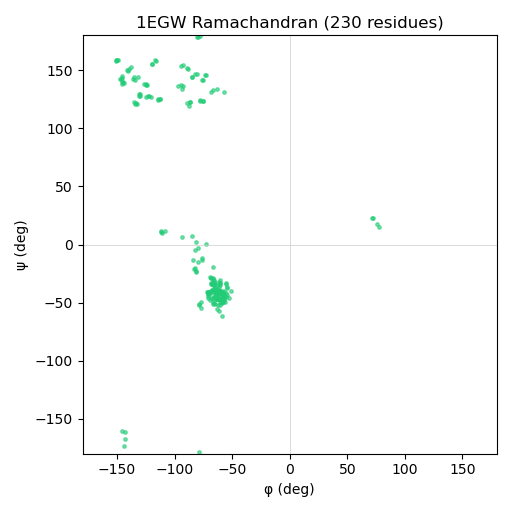GLY B C 1
ATOM 3625 O O . GLY F 3 26 ? 1.184 5.278 1.574 1.00 12.18 27 GLY B O 1
ATOM 3626 N N . LEU F 3 27 ? -0.658 6.576 1.473 1.00 10.45 28 LEU B N 1
ATOM 3627 C CA . LEU F 3 27 ? -0.436 6.876 0.087 1.00 11.49 28 LEU B CA 1
ATOM 3628 C C . LEU F 3 27 ? 0.807 7.762 -0.087 1.00 9.67 28 LEU B C 1
ATOM 3629 O O . LEU F 3 27 ? 1.589 7.522 -0.990 1.00 10.11 28 LEU B O 1
ATOM 3634 N N . MET F 3 28 ? 1.012 8.744 0.795 1.00 10.08 29 MET B N 1
ATOM 3635 C CA . MET F 3 28 ? 2.203 9.616 0.700 1.00 11.10 29 MET B CA 1
ATOM 3636 C C . MET F 3 28 ? 3.447 8.786 1.024 1.00 11.01 29 MET B C 1
ATOM 3637 O O . MET F 3 28 ? 4.473 8.999 0.413 1.00 11.53 29 MET B O 1
ATOM 3642 N N . LYS F 3 29 ? 3.335 7.818 1.936 1.00 10.21 30 LYS B N 1
ATOM 3643 C CA A LYS F 3 29 ? 4.494 6.979 2.271 0.60 11.33 30 LYS B CA 1
ATOM 3644 C CA B LYS F 3 29 ? 4.490 6.949 2.248 0.40 10.15 30 LYS B CA 1
ATOM 3645 C C A LYS F 3 29 ? 4.895 6.171 1.034 0.60 11.45 30 LYS B C 1
ATOM 3646 C C B LYS F 3 29 ? 4.900 6.181 0.995 0.40 9.81 30 LYS B C 1
ATOM 3647 O O A LYS F 3 29 ? 6.085 6.117 0.696 0.60 11.80 30 LYS B O 1
ATOM 3648 O O B LYS F 3 29 ? 6.080 6.167 0.629 0.40 10.90 30 LYS B O 1
ATOM 3659 N N A LYS F 3 30 ? 3.927 5.575 0.345 0.70 10.84 31 LYS B N 1
ATOM 3660 N N B LYS F 3 30 ? 3.893 5.486 0.321 0.30 9.66 31 LYS B N 1
ATOM 3661 C CA A LYS F 3 30 ? 4.263 4.823 -0.863 0.70 11.23 31 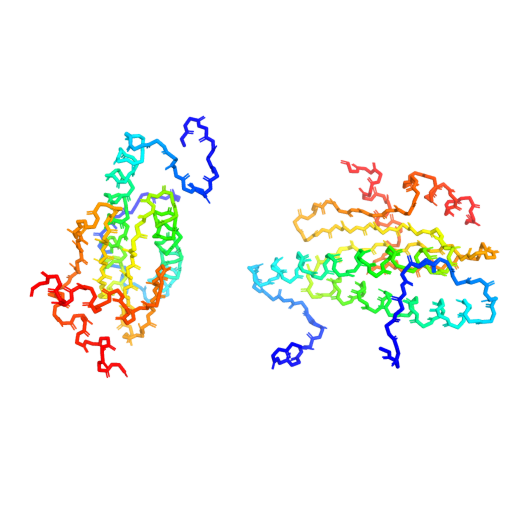LYS B CA 1
ATOM 3662 C CA B LYS F 3 30 ? 4.202 4.738 -0.895 0.30 9.13 31 LYS B CA 1
ATOM 3663 C C A LYS F 3 30 ? 4.794 5.709 -1.973 0.70 10.39 31 LYS B C 1
ATOM 3664 C C B LYS F 3 30 ? 4.835 5.669 -1.917 0.30 8.61 31 LYS B C 1
ATOM 3665 O O A LYS F 3 30 ? 5.630 5.243 -2.746 0.70 11.76 31 LYS B O 1
ATOM 3666 O O B LYS F 3 30 ? 5.605 5.218 -2.766 0.30 9.36 31 LYS B O 1
ATOM 3677 N N . ALA F 3 31 ? 4.317 6.953 -2.090 1.00 11.11 32 ALA B N 1
ATOM 3678 C CA . ALA F 3 31 ? 4.827 7.853 -3.123 1.00 11.92 32 ALA B CA 1
ATOM 3679 C C . ALA F 3 31 ? 6.256 8.210 -2.817 1.00 12.34 32 ALA B C 1
ATOM 3680 O O . ALA F 3 31 ? 7.137 8.157 -3.702 1.00 13.11 32 ALA B O 1
ATOM 3682 N N . TYR F 3 32 ? 6.518 8.529 -1.569 1.00 12.67 33 TYR B N 1
ATOM 3683 C CA . TYR F 3 32 ? 7.881 8.812 -1.141 1.00 12.13 33 TYR B CA 1
ATOM 3684 C C . TYR F 3 32 ? 8.811 7.615 -1.444 1.00 12.76 33 TYR B C 1
ATOM 3685 O O . TYR F 3 32 ? 9.898 7.769 -2.028 1.00 14.04 33 TYR B O 1
ATOM 3694 N N . GLU F 3 33 ? 8.388 6.407 -1.096 1.00 12.76 34 GLU B N 1
ATOM 3695 C CA . GLU F 3 33 ? 9.232 5.236 -1.318 1.00 12.78 34 GLU B CA 1
ATOM 3696 C C . GLU F 3 33 ? 9.490 4.993 -2.787 1.00 13.75 34 GLU B C 1
ATOM 3697 O O . GLU F 3 33 ? 10.598 4.589 -3.175 1.00 14.13 34 GLU B O 1
ATOM 3703 N N . LEU F 3 34 ? 8.464 5.169 -3.619 1.00 12.35 35 LEU B N 1
ATOM 3704 C CA . LEU F 3 34 ? 8.666 4.966 -5.051 1.00 11.90 35 LEU B CA 1
ATOM 3705 C C . LEU F 3 34 ? 9.676 5.991 -5.567 1.00 13.23 35 LEU B C 1
ATOM 3706 O O . LEU F 3 34 ? 10.551 5.650 -6.387 1.00 13.18 35 LEU B O 1
ATOM 3711 N N . SER F 3 35 ? 9.565 7.232 -5.098 1.00 13.95 36 SER B N 1
ATOM 3712 C CA . SER F 3 35 ? 10.491 8.262 -5.569 1.00 15.78 36 SER B CA 1
ATOM 3713 C C . SER F 3 35 ? 11.926 7.907 -5.249 1.00 15.62 36 SER B C 1
ATOM 3714 O O . SER F 3 35 ? 12.790 8.101 -6.114 1.00 17.46 36 SER B O 1
ATOM 3717 N N . VAL F 3 36 ? 12.172 7.351 -4.060 1.00 15.04 37 VAL B N 1
ATOM 3718 C CA . VAL F 3 36 ? 13.530 7.017 -3.647 1.00 17.18 37 VAL B CA 1
ATOM 3719 C C . VAL F 3 36 ? 14.051 5.718 -4.259 1.00 16.92 37 VAL B C 1
ATOM 3720 O O . VAL F 3 36 ? 15.148 5.672 -4.865 1.00 16.50 37 VAL B O 1
ATOM 3724 N N . LEU F 3 37 ? 13.271 4.649 -4.145 1.00 15.36 38 LEU B N 1
ATOM 3725 C CA . LEU F 3 37 ? 13.693 3.380 -4.707 1.00 15.74 38 LEU B CA 1
ATOM 3726 C C . LEU F 3 37 ? 13.964 3.444 -6.199 1.00 16.32 38 LEU B C 1
ATOM 3727 O O . LEU F 3 37 ? 14.947 2.867 -6.681 1.00 16.52 38 LEU B O 1
ATOM 3732 N N . CYS F 3 38 ? 13.096 4.131 -6.927 1.00 15.18 39 CYS B N 1
ATOM 3733 C CA . CYS F 3 38 ? 13.204 4.131 -8.378 1.00 15.33 39 CYS B CA 1
ATOM 3734 C C . CYS F 3 38 ? 13.674 5.414 -9.012 1.00 17.23 39 CYS B C 1
ATOM 3735 O O . CYS F 3 38 ? 13.628 5.557 -10.237 1.00 19.08 39 CYS B O 1
ATOM 3738 N N . ASP F 3 39 ? 14.160 6.328 -8.182 1.00 18.61 40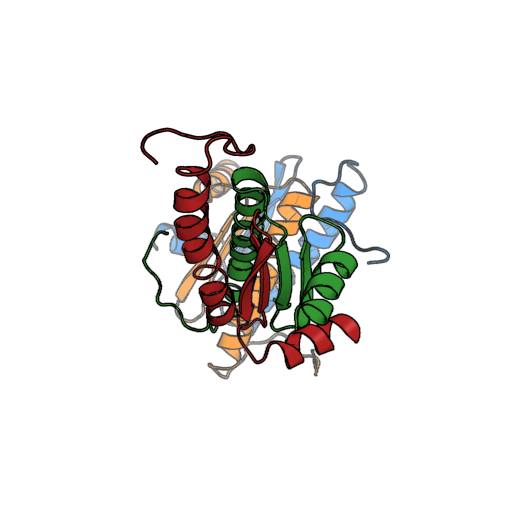 ASP B N 1
ATOM 3739 C CA . ASP F 3 39 ? 14.712 7.590 -8.687 1.00 21.02 40 ASP B CA 1
ATOM 3740 C C A ASP F 3 39 ? 13.735 8.266 -9.637 0.50 21.02 40 ASP B C 1
ATOM 3741 C C B ASP F 3 39 ? 13.689 8.274 -9.624 0.50 20.12 40 ASP B C 1
ATOM 3742 O O A ASP F 3 39 ? 14.004 8.475 -10.808 0.50 21.36 40 ASP B O 1
ATOM 3743 O O B ASP F 3 39 ? 13.980 8.591 -10.778 0.50 19.79 40 ASP B O 1
ATOM 3748 N N A CYS F 3 40 ? 12.556 8.593 -9.127 0.50 20.01 41 CYS B N 1
ATOM 3749 N N B CYS F 3 40 ? 12.492 8.491 -9.086 0.50 18.82 41 CYS B N 1
ATOM 3750 C CA A CYS F 3 40 ? 11.580 9.249 -9.971 0.50 19.68 41 CYS B CA 1
ATOM 3751 C CA B CYS F 3 40 ? 11.408 9.155 -9.804 0.50 19.12 41 CYS B CA 1
ATOM 3752 C C A CYS F 3 40 ? 10.984 10.466 -9.288 0.50 19.61 41 CYS B C 1
ATOM 3753 C C B CYS F 3 40 ? 11.120 10.493 -9.187 0.50 18.68 41 CYS B C 1
ATOM 3754 O O A CYS F 3 40 ? 10.915 10.545 -8.050 0.50 20.21 41 CYS B O 1
ATOM 3755 O O B CYS F 3 40 ? 11.434 10.726 -8.014 0.50 18.56 41 CYS B O 1
ATOM 3760 N N A GLU F 3 41 ? 10.579 11.428 -10.112 0.50 19.69 42 GLU B N 1
ATOM 3761 N N B GLU F 3 41 ? 10.489 11.353 -9.980 0.50 19.39 42 GLU B N 1
ATOM 3762 C CA A GLU F 3 41 ? 9.994 12.681 -9.634 0.50 20.00 42 GLU B CA 1
ATOM 3763 C CA B GLU F 3 41 ? 10.071 12.671 -9.512 0.50 20.42 42 GLU B CA 1
ATOM 3764 C C A GLU F 3 41 ? 8.489 12.519 -9.551 0.50 18.31 42 GLU B C 1
ATOM 3765 C C B GLU F 3 41 ? 8.546 12.550 -9.462 0.50 19.44 42 GLU B C 1
ATOM 3766 O O A GLU F 3 41 ? 7.836 12.133 -10.510 0.50 18.11 42 GLU B O 1
ATOM 3767 O O B GLU F 3 41 ? 7.900 12.220 -10.453 0.50 18.80 42 GLU B O 1
ATOM 3778 N N A ILE F 3 42 ? 7.930 12.843 -8.398 0.50 17.90 43 ILE B N 1
ATOM 3779 N N B ILE F 3 42 ? 7.975 12.788 -8.287 0.50 19.39 43 ILE B N 1
ATOM 3780 C CA . ILE F 3 42 ? 6.514 12.641 -8.190 1.00 16.83 43 ILE B CA 1
ATOM 3781 C C . ILE F 3 42 ? 5.833 13.807 -7.537 1.00 17.38 43 ILE B C 1
ATOM 3782 O O . ILE F 3 42 ? 6.375 14.435 -6.635 1.00 18.84 43 ILE B O 1
ATOM 3787 N N . ALA F 3 43 ? 4.633 14.094 -8.013 1.00 16.66 44 ALA B N 1
ATOM 3788 C CA . ALA F 3 43 ? 3.817 15.081 -7.388 1.00 15.91 44 ALA B CA 1
ATOM 3789 C C . ALA F 3 43 ? 2.451 14.430 -7.086 1.00 14.18 44 ALA B C 1
ATOM 3790 O O . ALA F 3 43 ? 1.887 13.710 -7.913 1.00 14.86 44 ALA B O 1
ATOM 3792 N N . LEU F 3 44 ? 1.926 14.720 -5.914 1.00 13.50 45 LEU B N 1
ATOM 3793 C CA . LEU F 3 44 ? 0.645 14.219 -5.478 1.00 11.94 45 LEU B CA 1
ATOM 3794 C C . LEU F 3 44 ? -0.153 15.355 -4.855 1.00 13.76 45 LEU B C 1
ATOM 3795 O O . LEU F 3 44 ? 0.280 15.969 -3.898 1.00 14.98 45 LEU B O 1
ATOM 3800 N N . ILE F 3 45 ? -1.335 15.610 -5.405 1.00 14.59 46 ILE B N 1
ATOM 3801 C CA . ILE F 3 45 ? -2.213 16.673 -4.941 1.00 16.68 46 ILE B CA 1
ATOM 3802 C C . ILE F 3 45 ? -3.533 16.045 -4.554 1.00 14.72 46 ILE B C 1
ATOM 3803 O O . ILE F 3 45 ? -4.128 15.313 -5.359 1.00 16.63 46 ILE B O 1
ATOM 3808 N N . ILE F 3 46 ? -3.995 16.330 -3.339 1.00 15.57 47 ILE B N 1
ATOM 3809 C CA . ILE F 3 46 ? -5.227 15.752 -2.827 1.00 16.65 47 ILE B CA 1
ATOM 3810 C C . ILE F 3 46 ? -6.152 16.800 -2.230 1.00 18.69 47 ILE B C 1
ATOM 3811 O O . ILE F 3 46 ? -5.731 17.554 -1.364 1.00 20.92 47 ILE B O 1
ATOM 3816 N N . PHE F 3 47 ? -7.410 16.830 -2.665 1.00 20.23 48 PHE B N 1
ATOM 3817 C CA . PHE F 3 47 ? -8.377 17.742 -2.057 1.00 21.33 48 PHE B CA 1
ATOM 3818 C C . PHE F 3 47 ? -9.365 16.845 -1.340 1.00 22.14 48 PHE B C 1
ATOM 3819 O O . PHE F 3 47 ? -9.911 15.938 -1.963 1.00 22.73 48 PHE B O 1
ATOM 3827 N N . ASN F 3 48 ? -9.601 17.048 -0.045 1.00 24.65 49 ASN B N 1
ATOM 3828 C CA . ASN F 3 48 ? -10.561 16.183 0.630 1.00 28.28 49 ASN B CA 1
ATOM 3829 C C . ASN F 3 48 ? -11.982 16.639 0.298 1.00 30.15 49 ASN B C 1
ATOM 3830 O O . ASN F 3 48 ? -12.157 17.575 -0.470 1.00 30.18 49 ASN B O 1
ATOM 3835 N N . SER F 3 49 ? -12.974 15.967 0.868 1.00 32.63 50 SER B N 1
ATOM 3836 C CA . SER F 3 49 ? -14.376 16.285 0.599 1.00 35.39 50 SER B CA 1
ATOM 3837 C C . SER F 3 49 ? -14.763 17.668 1.107 1.00 36.98 50 SER B C 1
ATOM 3838 O O . SER F 3 49 ? -15.633 18.326 0.525 1.00 37.62 50 SER B O 1
ATOM 3841 N N . SER F 3 50 ? -14.114 18.111 2.184 1.00 37.45 51 SER B N 1
ATOM 3842 C CA . SER F 3 50 ? -14.384 19.433 2.736 1.00 38.16 51 SER B CA 1
ATOM 3843 C C . SER F 3 50 ? -13.603 20.447 1.911 1.00 38.24 51 SER B C 1
ATOM 3844 O O . SER F 3 50 ? -13.606 21.636 2.205 1.00 39.38 51 SER B O 1
ATOM 3847 N N . ASN F 3 51 ? -12.919 19.946 0.884 1.00 37.97 52 ASN B N 1
ATOM 3848 C CA . ASN F 3 51 ? -12.130 20.754 -0.043 1.00 37.28 52 ASN B CA 1
ATOM 3849 C C . ASN F 3 51 ? -10.762 21.304 0.399 1.00 35.68 52 ASN B C 1
ATOM 3850 O O . ASN F 3 51 ? -10.228 22.228 -0.224 1.00 35.62 52 ASN B O 1
ATOM 3855 N N . LYS F 3 52 ? -10.186 20.741 1.456 1.00 33.33 53 LYS B N 1
ATOM 3856 C CA . LYS F 3 52 ? -8.878 21.197 1.913 1.00 30.47 53 LYS B CA 1
ATOM 3857 C C . LYS F 3 52 ? -7.772 20.521 1.080 1.00 28.35 53 LYS B C 1
ATOM 3858 O O . LYS F 3 52 ? -7.918 19.368 0.660 1.00 27.53 53 LYS B O 1
ATOM 3864 N N . LEU F 3 53 ? -6.678 21.247 0.857 1.00 25.49 54 LEU B N 1
ATOM 3865 C CA . LEU F 3 53 ? -5.564 20.763 0.063 1.00 24.36 54 LEU B CA 1
ATOM 3866 C C . LEU F 3 53 ? -4.453 20.100 0.865 1.00 23.23 54 LEU B C 1
ATOM 3867 O O . LEU F 3 53 ? -4.028 20.616 1.894 1.00 23.82 54 LEU B O 1
ATOM 3872 N N . PHE F 3 54 ? -4.000 18.945 0.373 1.00 21.25 55 PHE B N 1
ATOM 3873 C CA . PHE F 3 54 ? -2.876 18.225 0.964 1.00 19.47 55 PHE B CA 1
ATOM 3874 C C . PHE F 3 54 ? -1.976 17.879 -0.215 1.00 18.62 55 PHE B C 1
ATOM 3875 O O . PHE F 3 54 ? -2.458 17.591 -1.325 1.00 20.26 55 PHE B O 1
ATOM 3883 N N . GLN F 3 55 ? -0.675 17.904 -0.013 1.00 17.40 56 GLN B N 1
ATOM 3884 C CA . GLN F 3 55 ? 0.198 17.641 -1.129 1.00 17.04 56 GLN B CA 1
ATOM 3885 C C . GLN F 3 55 ? 1.519 17.022 -0.712 1.00 17.95 56 GLN B C 1
ATOM 3886 O O . GLN F 3 55 ? 1.921 17.119 0.443 1.00 19.31 56 GLN B O 1
ATOM 3892 N N . TYR F 3 56 ? 2.152 16.373 -1.673 1.00 17.26 57 TYR B N 1
ATOM 3893 C CA . TYR F 3 56 ? 3.460 15.753 -1.504 1.00 16.95 57 TYR B CA 1
ATOM 3894 C C . TYR F 3 56 ? 4.184 15.906 -2.837 1.00 18.13 57 TYR B C 1
ATOM 3895 O O . TYR F 3 56 ? 3.582 15.725 -3.900 1.00 17.43 57 TYR B O 1
ATOM 3904 N N . ALA F 3 57 ? 5.460 16.237 -2.788 1.00 19.10 58 ALA B N 1
ATOM 3905 C CA . ALA F 3 57 ? 6.262 16.284 -3.997 1.00 20.86 58 ALA B CA 1
ATOM 3906 C C . ALA F 3 57 ? 7.662 15.858 -3.590 1.00 22.42 58 ALA B C 1
ATOM 3907 O O . ALA F 3 57 ? 8.128 16.188 -2.485 1.00 22.87 58 ALA B O 1
ATOM 3909 N N . SER F 3 58 ? 8.325 15.114 -4.472 1.00 21.95 59 SER B N 1
ATOM 3910 C CA . SER F 3 58 ? 9.662 14.602 -4.190 1.00 24.24 59 SER B CA 1
ATOM 3911 C C . SER F 3 58 ? 10.699 15.706 -4.336 1.00 26.42 59 SER B C 1
ATOM 3912 O O . SER F 3 58 ? 11.843 15.544 -3.944 1.00 26.88 59 SER B O 1
ATOM 3915 N N . THR F 3 59 ? 10.272 16.821 -4.912 1.00 29.29 60 THR B N 1
ATOM 3916 C CA . THR F 3 59 ? 11.128 17.992 -5.107 1.00 32.69 60 THR B CA 1
ATOM 3917 C C . THR F 3 59 ? 10.170 19.168 -4.937 1.00 33.53 60 THR B C 1
ATOM 3918 O O . THR F 3 59 ? 9.099 19.011 -4.344 1.00 34.05 60 THR B O 1
ATOM 3922 N N . ASP F 3 60 ? 10.523 20.347 -5.438 1.00 33.79 61 ASP B N 1
ATOM 3923 C CA . ASP F 3 60 ? 9.609 21.478 -5.317 1.00 32.81 61 ASP B CA 1
ATOM 3924 C C . ASP F 3 60 ? 8.404 21.167 -6.214 1.00 31.89 61 ASP B C 1
ATOM 3925 O O . ASP F 3 60 ? 8.570 20.775 -7.368 1.00 31.47 61 ASP B O 1
ATOM 3927 N N . MET F 3 61 ? 7.196 21.330 -5.679 1.00 31.37 62 MET B N 1
ATOM 3928 C CA . MET F 3 61 ? 5.979 21.066 -6.446 1.00 30.68 62 MET B CA 1
ATOM 3929 C C . MET F 3 61 ? 5.920 21.869 -7.740 1.00 31.56 62 MET B C 1
ATOM 3930 O O . MET F 3 61 ? 5.654 21.329 -8.816 1.00 31.04 62 MET B O 1
ATOM 3935 N N . ASP F 3 62 ? 6.163 23.174 -7.643 1.00 32.41 63 ASP B N 1
ATOM 3936 C CA . ASP F 3 62 ? 6.093 24.002 -8.836 1.00 32.92 63 ASP B CA 1
ATOM 3937 C C . ASP F 3 62 ? 7.012 23.486 -9.944 1.00 32.85 63 ASP B C 1
ATOM 3938 O O . ASP F 3 62 ? 6.688 23.606 -11.124 1.00 33.43 63 ASP B O 1
ATOM 3940 N N . LYS F 3 63 ? 8.148 22.899 -9.571 1.00 32.61 64 LYS B N 1
ATOM 3941 C CA . LYS F 3 63 ? 9.071 22.370 -10.568 1.00 32.32 64 LYS B CA 1
ATOM 3942 C C . LYS F 3 63 ? 8.446 21.183 -11.295 1.00 32.32 64 LYS B C 1
ATOM 3943 O O . LYS F 3 63 ? 8.456 21.125 -12.528 1.00 32.67 64 LYS B O 1
ATOM 3945 N N . VAL F 3 64 ? 7.911 20.225 -10.533 1.00 31.07 65 VAL B N 1
ATOM 3946 C CA . VAL F 3 64 ? 7.299 19.059 -11.154 1.00 28.79 65 VAL B CA 1
ATOM 3947 C C . VAL F 3 64 ? 6.159 19.456 -12.077 1.00 28.23 65 VAL B C 1
ATOM 3948 O O . VAL F 3 64 ? 6.018 18.911 -13.163 1.00 28.00 65 VAL B O 1
ATOM 3952 N N . LEU F 3 65 ? 5.335 20.406 -11.643 1.00 29.18 66 LEU B N 1
ATOM 3953 C CA . LEU F 3 65 ? 4.216 20.849 -12.465 1.00 29.96 66 LEU B CA 1
ATOM 3954 C C . LEU F 3 65 ? 4.741 21.550 -13.725 1.00 30.77 66 LEU B C 1
ATOM 3955 O O . LEU F 3 65 ? 4.139 21.448 -14.792 1.00 29.89 66 LEU B O 1
ATOM 3960 N N . LEU F 3 66 ? 5.877 22.230 -13.590 1.00 32.37 67 LEU B N 1
ATOM 3961 C CA . LEU F 3 66 ? 6.501 22.916 -14.723 1.00 34.19 67 LEU B CA 1
ATOM 3962 C C . LEU F 3 66 ? 6.877 21.838 -15.733 1.00 34.72 67 LEU B C 1
ATOM 3963 O O . LEU F 3 66 ? 6.599 21.969 -16.924 1.00 34.86 67 LEU B O 1
ATOM 3965 N N . LYS F 3 67 ? 7.496 20.760 -15.246 1.00 34.58 68 LYS B N 1
ATOM 3966 C CA . LYS F 3 67 ? 7.877 19.645 -16.106 1.00 35.50 68 LYS B CA 1
ATOM 3967 C C . LYS F 3 67 ? 6.639 19.073 -16.784 1.00 35.19 68 LYS B C 1
ATOM 3968 O O . LYS F 3 67 ? 6.659 18.717 -17.961 1.00 34.64 68 LYS B O 1
ATOM 3974 N N . TYR F 3 68 ? 5.564 18.948 -16.015 1.00 35.15 69 TYR B N 1
ATOM 3975 C CA . TYR F 3 68 ? 4.326 18.396 -16.545 1.00 35.86 69 TYR B CA 1
ATOM 3976 C C . TYR F 3 68 ? 3.824 19.221 -17.721 1.00 37.66 69 TYR B C 1
ATOM 3977 O O . TYR F 3 68 ? 3.710 18.720 -18.838 1.00 37.36 69 TYR B O 1
ATOM 3986 N N . THR F 3 69 ? 3.531 20.490 -17.459 1.00 39.66 70 THR B N 1
ATOM 3987 C CA . THR F 3 69 ? 3.013 21.375 -18.488 1.00 42.01 70 THR B CA 1
ATOM 3988 C C . THR F 3 69 ? 3.899 21.440 -19.728 1.00 42.85 70 THR B C 1
ATOM 3989 O O . THR F 3 69 ? 3.396 21.394 -20.848 1.00 43.53 70 THR B O 1
ATOM 3993 N N . GLU F 3 70 ? 5.211 21.524 -19.536 1.00 43.58 71 GLU B N 1
ATOM 3994 C CA . GLU F 3 70 ? 6.139 21.591 -20.665 1.00 44.73 71 GLU B CA 1
ATOM 3995 C C . GLU F 3 70 ? 6.124 20.283 -21.455 1.00 45.64 71 GLU B C 1
ATOM 3996 O O . GLU F 3 70 ? 6.074 20.281 -22.685 1.00 45.98 71 GLU B O 1
ATOM 3998 N N . TYR F 3 71 ? 6.182 19.166 -20.740 1.00 46.53 72 TYR B N 1
ATOM 3999 C CA . TYR F 3 71 ? 6.166 17.850 -21.367 1.00 47.30 72 TYR B CA 1
ATOM 4000 C C . TYR F 3 71 ? 4.995 17.750 -22.342 1.00 48.30 72 TYR B C 1
ATOM 4001 O O . TYR F 3 71 ? 5.117 17.186 -23.431 1.00 47.72 72 TYR B O 1
ATOM 4010 N N . ASN F 3 72 ? 3.865 18.311 -21.921 1.00 49.49 73 ASN B N 1
ATOM 4011 C CA . ASN F 3 72 ? 2.625 18.295 -22.681 1.00 51.34 73 ASN B CA 1
ATOM 4012 C C . ASN F 3 72 ? 2.597 19.264 -23.860 1.00 52.18 73 ASN B C 1
ATOM 4013 O O . ASN F 3 72 ? 1.882 20.285 -23.770 1.00 52.78 73 ASN B O 1
ATOM 4018 N N . GLY G 3 1 ? 13.388 26.296 19.899 1.00 19.54 2 GLY C N 1
ATOM 4019 C CA . GLY G 3 1 ? 12.520 25.711 18.824 1.00 17.56 2 GLY C CA 1
ATOM 4020 C C . GLY G 3 1 ? 11.698 26.816 18.182 1.00 20.38 2 GLY C C 1
ATOM 4021 O O . GLY G 3 1 ? 11.769 27.950 18.634 1.00 20.42 2 GLY C O 1
ATOM 4022 N N . ARG G 3 2 ? 10.918 26.467 17.161 1.00 20.39 3 ARG C N 1
ATOM 4023 C CA . ARG G 3 2 ? 10.111 27.479 16.470 1.00 22.26 3 ARG C CA 1
ATOM 4024 C C . ARG G 3 2 ? 9.103 28.137 17.411 1.00 23.79 3 ARG C C 1
ATOM 4025 O O . ARG G 3 2 ? 8.747 29.312 17.230 1.00 24.54 3 ARG C O 1
ATOM 4033 N N . LYS G 3 3 ? 8.613 27.387 18.385 1.00 23.40 4 LYS C N 1
ATOM 4034 C CA . LYS G 3 3 ? 7.684 27.896 19.384 1.00 24.20 4 LYS C CA 1
ATOM 4035 C C . LYS G 3 3 ? 8.059 27.271 20.732 1.00 24.37 4 LYS C C 1
ATOM 4036 O O . LYS G 3 3 ? 8.601 26.151 20.793 1.00 24.98 4 LYS C O 1
ATOM 4038 N N . LYS G 3 4 ? 7.791 27.987 21.814 1.00 25.38 5 LYS C N 1
ATOM 4039 C CA . LYS G 3 4 ? 8.085 27.428 23.116 1.00 25.92 5 LYS C CA 1
ATOM 4040 C C . LYS G 3 4 ? 7.047 26.356 23.410 1.00 27.03 5 LYS C C 1
ATOM 4041 O O . LYS G 3 4 ? 5.889 26.450 22.993 1.00 27.93 5 LYS C O 1
ATOM 4047 N N . ILE G 3 5 ? 7.450 25.310 24.112 1.00 27.72 6 ILE C N 1
ATOM 4048 C CA . ILE G 3 5 ? 6.483 24.294 24.461 1.00 27.45 6 ILE C CA 1
ATOM 4049 C C . ILE G 3 5 ? 6.363 24.136 25.963 1.00 27.03 6 ILE C C 1
ATOM 4050 O O . ILE G 3 5 ? 7.268 24.500 26.736 1.00 26.54 6 ILE C O 1
ATOM 4055 N N . GLN G 3 6 ? 5.206 23.651 26.369 1.00 26.88 7 GLN C N 1
ATOM 4056 C CA . GLN G 3 6 ? 4.953 23.420 27.757 1.00 25.85 7 GLN C CA 1
ATOM 4057 C C . GLN G 3 6 ? 5.459 22.014 27.947 1.00 23.18 7 GLN C C 1
ATOM 4058 O O . GLN G 3 6 ? 5.440 21.197 27.009 1.00 22.54 7 GLN C O 1
ATOM 4064 N N . ILE G 3 7 ? 5.915 21.734 29.157 1.00 20.85 8 ILE C N 1
ATOM 4065 C CA . ILE G 3 7 ? 6.416 20.420 29.481 1.00 19.19 8 ILE C CA 1
ATOM 4066 C C . ILE G 3 7 ? 5.270 19.582 30.048 1.00 17.96 8 ILE C C 1
ATOM 4067 O O . ILE G 3 7 ? 5.006 19.533 31.265 1.00 20.24 8 ILE C O 1
ATOM 4072 N N A THR G 3 8 ? 4.584 18.906 29.139 0.60 18.18 9 THR C N 1
ATOM 4073 N N B THR G 3 8 ? 4.583 19.035 29.043 0.40 16.75 9 THR C N 1
ATOM 4074 C CA A THR G 3 8 ? 3.508 18.014 29.511 0.60 18.78 9 THR C CA 1
ATOM 4075 C CA B THR G 3 8 ? 3.293 18.297 29.139 0.40 17.13 9 THR C CA 1
ATOM 4076 C C A THR G 3 8 ? 3.462 16.989 28.383 0.60 18.72 9 THR C C 1
ATOM 4077 C C B THR G 3 8 ? 3.355 17.018 28.307 0.40 16.49 9 THR C C 1
ATOM 4078 O O A THR G 3 8 ? 3.944 17.245 27.277 0.60 18.45 9 THR C O 1
ATOM 4079 O O B THR G 3 8 ? 4.110 16.944 27.343 0.40 16.45 9 THR C O 1
ATOM 4086 N N . ARG G 3 9 ? 2.903 15.831 28.690 1.00 19.71 10 ARG C N 1
ATOM 4087 C CA . ARG G 3 9 ? 2.845 14.721 27.736 1.00 19.99 10 ARG C CA 1
ATOM 4088 C C . ARG G 3 9 ? 2.349 15.050 26.339 1.00 19.52 10 ARG C C 1
ATOM 4089 O O . ARG G 3 9 ? 1.275 15.611 26.158 1.00 19.93 10 ARG C O 1
ATOM 4097 N N . ILE G 3 10 ? 3.150 14.703 25.332 1.00 19.42 11 ILE C N 1
ATOM 4098 C CA . ILE G 3 10 ? 2.787 14.931 23.927 1.00 20.30 11 ILE C CA 1
ATOM 4099 C C . ILE G 3 10 ? 1.735 13.840 23.629 1.00 21.84 11 ILE C C 1
ATOM 4100 O O . ILE G 3 10 ? 1.984 12.676 23.823 1.00 21.81 11 ILE C O 1
ATOM 4105 N N . MET G 3 11 ? 0.539 14.222 23.189 1.00 21.96 12 MET C N 1
ATOM 4106 C CA . MET G 3 11 ? -0.510 13.228 22.995 1.00 22.89 12 MET C CA 1
ATOM 4107 C C . MET G 3 11 ? -0.515 12.426 21.689 1.00 22.87 12 MET C C 1
ATOM 4108 O O . MET G 3 11 ? -1.094 11.349 21.645 1.00 23.42 12 MET C O 1
ATOM 4113 N N . ASP G 3 12 ? 0.158 12.947 20.668 1.00 24.28 13 ASP C N 1
ATOM 4114 C CA . ASP G 3 12 ? 0.284 12.332 19.335 1.00 25.01 13 ASP C CA 1
ATOM 4115 C C . ASP G 3 12 ? 1.511 11.410 19.290 1.00 24.88 13 ASP C C 1
ATOM 4116 O O . ASP G 3 12 ? 2.630 11.878 19.500 1.00 23.02 13 ASP C O 1
ATOM 4121 N N . GLU G 3 13 ? 1.306 10.134 18.983 1.00 24.83 14 GLU C N 1
ATOM 4122 C CA . GLU G 3 13 ? 2.397 9.170 18.946 1.00 25.81 14 GLU C CA 1
ATOM 4123 C C . GLU G 3 13 ? 3.536 9.574 18.026 1.00 24.35 14 GLU C C 1
ATOM 4124 O O . GLU G 3 13 ? 4.685 9.472 18.415 1.00 22.77 14 GLU C O 1
ATOM 4130 N N . ARG G 3 14 ? 3.226 10.047 16.823 1.00 24.10 15 ARG C N 1
ATOM 4131 C CA A ARG G 3 14 ? 4.294 10.408 15.900 0.50 24.01 15 ARG C CA 1
ATOM 4132 C CA B ARG G 3 14 ? 4.333 10.386 15.912 0.50 23.77 15 ARG C CA 1
ATOM 4133 C C . ARG G 3 14 ? 5.182 11.536 16.401 1.00 23.08 15 ARG C C 1
ATOM 4134 O O . ARG G 3 14 ? 6.404 11.384 16.399 1.00 21.61 15 ARG C O 1
ATOM 4149 N N . ASN G 3 15 ? 4.600 12.660 16.825 1.00 21.75 16 ASN C N 1
ATOM 4150 C CA . ASN G 3 15 ? 5.433 13.744 17.360 1.00 21.90 16 ASN C CA 1
ATOM 4151 C C . ASN G 3 15 ? 6.100 13.280 18.645 1.00 20.62 16 ASN C C 1
ATOM 4152 O O . ASN G 3 15 ? 7.245 13.649 18.921 1.00 18.78 16 ASN C O 1
ATOM 4157 N N . ARG G 3 16 ? 5.416 12.458 19.434 1.00 18.60 17 ARG C N 1
ATOM 4158 C CA . ARG G 3 16 ? 6.025 12.007 20.672 1.00 18.69 17 ARG C CA 1
ATOM 4159 C C . ARG G 3 16 ? 7.303 11.206 20.376 1.00 18.00 17 ARG C C 1
ATOM 4160 O O . ARG G 3 16 ? 8.333 11.402 21.034 1.00 18.20 17 ARG C O 1
ATOM 4168 N N . GLN G 3 17 ? 7.248 10.342 19.362 1.00 17.26 18 GLN C N 1
ATOM 4169 C CA . GLN G 3 17 ? 8.377 9.488 19.000 1.00 18.88 18 GLN C CA 1
ATOM 4170 C C . GLN G 3 17 ? 9.525 10.292 18.380 1.00 16.91 18 GLN C C 1
ATOM 4171 O O . GLN G 3 17 ? 10.693 10.026 18.701 1.00 16.60 18 GLN C O 1
ATOM 4177 N N . VAL G 3 18 ? 9.220 11.261 17.533 1.00 16.75 19 VAL C N 1
ATOM 4178 C CA . VAL G 3 18 ? 10.259 12.079 16.942 1.00 17.60 19 VAL C CA 1
ATOM 4179 C C . VAL G 3 18 ? 10.941 12.852 18.070 1.00 16.04 1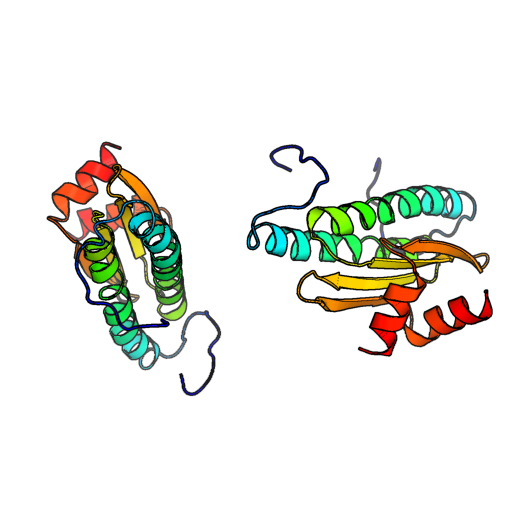9 VAL C C 1
ATOM 4180 O O . VAL G 3 18 ? 12.161 12.889 18.134 1.00 16.52 19 VAL C O 1
ATOM 4184 N N . THR G 3 19 ? 10.156 13.454 18.965 1.00 16.14 20 THR C N 1
ATOM 4185 C CA . THR G 3 19 ? 10.723 14.191 20.091 1.00 14.35 20 THR C CA 1
ATOM 4186 C C . THR G 3 19 ? 11.561 13.274 20.977 1.00 13.89 20 THR C C 1
ATOM 4187 O O . THR G 3 19 ? 12.644 13.661 21.425 1.00 14.32 20 THR C O 1
ATOM 4191 N N . PHE G 3 20 ? 11.101 12.051 21.206 1.00 13.05 21 PHE C N 1
ATOM 4192 C CA . PHE G 3 20 ? 11.840 11.118 22.029 1.00 13.84 21 PHE C CA 1
ATOM 4193 C C . PHE G 3 20 ? 13.215 10.849 21.412 1.00 13.88 21 PHE C C 1
ATOM 4194 O O . PHE G 3 20 ? 14.255 10.951 22.089 1.00 13.64 21 PHE C O 1
ATOM 4202 N N . THR G 3 21 ? 13.246 10.485 20.142 1.00 14.87 22 THR C N 1
ATOM 4203 C CA . THR G 3 21 ? 14.523 10.180 19.502 1.00 15.18 22 THR C CA 1
ATOM 4204 C C . THR G 3 21 ? 15.484 11.381 19.589 1.00 14.78 22 THR C C 1
ATOM 4205 O O . THR G 3 21 ? 16.658 11.227 19.965 1.00 14.27 22 THR C O 1
ATOM 4209 N N . LYS G 3 22 ? 15.011 12.570 19.246 1.00 13.76 23 LYS C N 1
ATOM 4210 C CA . LYS G 3 22 ? 15.872 13.756 19.288 1.00 14.55 23 LYS C CA 1
ATOM 4211 C C . LYS G 3 22 ? 16.329 14.108 20.687 1.00 12.14 23 LYS C C 1
ATOM 4212 O O . LYS G 3 22 ? 17.546 14.314 20.908 1.00 11.77 23 LYS C O 1
ATOM 4218 N N . ARG G 3 23 ? 15.396 14.213 21.645 1.00 11.33 24 ARG C N 1
ATOM 4219 C CA . ARG G 3 23 ? 15.796 14.563 23.016 1.00 9.30 24 ARG C CA 1
ATOM 4220 C C . ARG G 3 23 ? 16.607 13.475 23.733 1.00 10.11 24 ARG C C 1
ATOM 4221 O O . ARG G 3 23 ? 17.403 13.812 24.598 1.00 10.02 24 ARG C O 1
ATOM 4229 N N . LYS G 3 24 ? 16.399 12.204 23.401 1.00 11.36 25 LYS C N 1
ATOM 4230 C CA . LYS G 3 24 ? 17.178 11.143 24.040 1.00 11.38 25 LYS C CA 1
ATOM 4231 C C . LYS G 3 24 ? 18.629 11.303 23.559 1.00 11.48 25 LYS C C 1
ATOM 4232 O O . LYS G 3 24 ? 19.564 11.190 24.354 1.00 10.64 25 LYS C O 1
ATOM 4238 N N . PHE G 3 25 ? 18.794 11.610 22.273 1.00 12.28 26 PHE C N 1
ATOM 4239 C CA . PHE G 3 25 ? 20.156 11.835 21.761 1.00 10.96 26 PHE C CA 1
ATOM 4240 C C . PHE G 3 25 ? 20.785 13.025 22.536 1.00 11.22 26 PHE C C 1
ATOM 4241 O O . PHE G 3 25 ? 21.942 12.943 23.019 1.00 11.63 26 PHE C O 1
ATOM 4249 N N . GLY G 3 26 ? 20.034 14.117 22.675 1.00 11.11 27 GLY C N 1
ATOM 4250 C CA . GLY G 3 26 ? 20.554 15.290 23.364 1.00 11.92 27 GLY C CA 1
ATOM 4251 C C . GLY G 3 26 ? 20.911 15.013 24.817 1.00 10.32 27 GLY C C 1
ATOM 4252 O O . GLY G 3 26 ? 21.899 15.529 25.355 1.00 11.95 27 GLY C O 1
ATOM 4253 N N . LEU G 3 27 ? 20.073 14.208 25.472 1.00 9.53 28 LEU C N 1
ATOM 4254 C CA . LEU G 3 27 ? 20.296 13.911 26.854 1.00 11.23 28 LEU C CA 1
ATOM 4255 C C . LEU G 3 27 ? 21.545 13.033 27.036 1.00 9.62 28 LEU C C 1
ATOM 4256 O O . LEU G 3 27 ? 22.310 13.288 27.936 1.00 9.90 28 LEU C O 1
ATOM 4261 N N . MET G 3 28 ? 21.728 12.042 26.159 1.00 10.16 29 MET C N 1
ATOM 4262 C CA . MET G 3 28 ? 22.929 11.178 26.259 1.00 11.54 29 MET C CA 1
ATOM 4263 C C . MET G 3 28 ? 24.175 12.005 25.934 1.00 11.32 29 MET C C 1
ATOM 4264 O O . MET G 3 28 ? 25.210 11.841 26.553 1.00 11.87 29 MET C O 1
ATOM 4269 N N . LYS G 3 29 ? 24.042 12.969 25.021 1.00 10.82 30 LYS C N 1
ATOM 4270 C CA A LYS G 3 29 ? 25.173 13.837 24.664 0.60 11.11 30 LYS C CA 1
ATOM 4271 C CA B LYS G 3 29 ? 25.209 13.842 24.678 0.40 8.91 30 LYS C CA 1
ATOM 4272 C C A LYS G 3 29 ? 25.588 14.645 25.906 0.60 11.23 30 LYS C C 1
ATOM 4273 C C B LYS G 3 29 ? 25.599 14.675 25.910 0.40 9.44 30 LYS C C 1
ATOM 4274 O O A LYS G 3 29 ? 26.780 14.703 26.247 0.60 11.93 30 LYS C O 1
ATOM 4275 O O B LYS G 3 29 ? 26.783 14.755 26.264 0.40 10.50 30 LYS C O 1
ATOM 4286 N N A LYS G 3 30 ? 24.630 15.265 26.592 0.70 10.29 31 LYS C N 1
ATOM 4287 N N B LYS G 3 30 ? 24.625 15.276 26.579 0.30 9.20 31 LYS C N 1
ATOM 4288 C CA A LYS G 3 30 ? 24.989 16.005 27.793 0.70 10.87 31 LYS C CA 1
ATOM 4289 C CA B LYS G 3 30 ? 24.906 16.052 27.785 0.30 9.02 31 LYS C CA 1
ATOM 4290 C C A LYS G 3 30 ? 25.530 15.117 28.908 0.70 10.02 31 LYS C C 1
ATOM 4291 C C B LYS G 3 30 ? 25.532 15.148 28.855 0.30 8.42 31 LYS C C 1
ATOM 4292 O O A LYS G 3 30 ? 26.352 15.589 29.694 0.70 11.07 31 LYS C O 1
ATOM 4293 O O B LYS G 3 30 ? 26.326 15.613 29.673 0.30 9.07 31 LYS C O 1
ATOM 4304 N N . ALA G 3 31 ? 25.063 13.873 29.003 1.00 11.27 32 ALA C N 1
ATOM 4305 C CA . ALA G 3 31 ? 25.578 12.963 30.040 1.00 11.44 32 ALA C CA 1
ATOM 4306 C C . ALA G 3 31 ? 27.021 12.632 29.724 1.00 12.32 32 ALA C C 1
ATOM 4307 O O . ALA G 3 31 ? 27.895 12.704 30.613 1.00 12.83 32 ALA C O 1
ATOM 4309 N N . TYR G 3 32 ? 27.287 12.319 28.476 1.00 11.51 33 TYR C N 1
ATOM 4310 C CA . TYR G 3 32 ? 28.649 12.044 28.063 1.00 12.15 33 TYR C CA 1
ATOM 4311 C C . TYR G 3 32 ? 29.554 13.244 28.368 1.00 12.67 33 TYR C C 1
ATOM 4312 O O . TYR G 3 32 ? 30.650 13.117 28.936 1.00 13.76 33 TYR C O 1
ATOM 4321 N N . GLU G 3 33 ? 29.111 14.449 28.034 1.00 12.00 34 GLU C N 1
ATOM 4322 C CA . GLU G 3 33 ? 29.953 15.610 28.263 1.00 11.48 34 GLU C CA 1
ATOM 4323 C C . GLU G 3 33 ? 30.227 15.867 29.725 1.00 12.36 34 GLU C C 1
ATOM 4324 O O . GLU G 3 33 ? 31.344 16.282 30.109 1.00 13.13 34 GLU C O 1
ATOM 4330 N N . LEU G 3 34 ? 29.213 15.674 30.567 1.00 11.59 35 LEU C N 1
ATOM 4331 C CA . LEU G 3 34 ? 29.403 15.907 31.991 1.00 11.18 35 LEU C CA 1
ATOM 4332 C C . LEU G 3 34 ? 30.424 14.885 32.510 1.00 12.76 35 LEU C C 1
ATOM 4333 O O . LEU G 3 34 ? 31.289 15.226 33.338 1.00 12.91 35 LEU C O 1
ATOM 4338 N N . SER G 3 35 ? 30.314 13.660 32.018 1.00 13.33 36 SER C N 1
ATOM 4339 C CA . SER G 3 35 ? 31.224 12.610 32.497 1.00 15.97 36 SER C CA 1
ATOM 4340 C C . SER G 3 35 ? 32.667 12.980 32.182 1.00 15.79 36 SER C C 1
ATOM 4341 O O . SER G 3 35 ? 33.531 12.805 33.054 1.00 16.12 36 SER C O 1
ATOM 4344 N N . VAL G 3 36 ? 32.927 13.515 30.988 1.00 15.03 37 VAL C N 1
ATOM 4345 C CA . VAL G 3 36 ? 34.289 13.891 30.592 1.00 16.27 37 VAL C CA 1
ATOM 4346 C C . VAL G 3 36 ? 34.782 15.193 31.204 1.00 16.26 37 VAL C C 1
ATOM 4347 O O . VAL G 3 36 ? 35.876 15.276 31.791 1.00 15.22 37 VAL C O 1
ATOM 4351 N N . LEU G 3 37 ? 33.974 16.241 31.107 1.00 14.46 38 LEU C N 1
ATOM 4352 C CA . LEU G 3 37 ? 34.390 17.512 31.656 1.00 13.56 38 LEU C CA 1
ATOM 4353 C C . LEU G 3 37 ? 34.677 17.476 33.140 1.00 14.15 38 LEU C C 1
ATOM 4354 O O . LEU G 3 37 ? 35.644 18.115 33.613 1.00 16.25 38 LEU C O 1
ATOM 4359 N N . CYS G 3 38 ? 33.834 16.749 33.870 1.00 13.39 39 CYS C N 1
ATOM 4360 C CA . CYS G 3 38 ? 33.926 16.769 35.314 1.00 14.02 39 CYS C CA 1
ATOM 4361 C C . CYS G 3 38 ? 34.403 15.496 35.958 1.00 16.51 39 CYS C C 1
ATOM 4362 O O . CYS G 3 38 ? 34.373 15.373 37.180 1.00 17.79 39 CYS C O 1
ATOM 4365 N N . ASP G 3 39 ? 34.877 14.575 35.128 1.00 17.74 40 ASP C N 1
ATOM 4366 C CA . ASP G 3 39 ? 35.434 13.310 35.619 1.00 20.13 40 ASP C CA 1
ATOM 4367 C C A ASP G 3 39 ? 34.479 12.637 36.603 0.50 20.34 40 ASP C C 1
ATOM 4368 C C B ASP G 3 39 ? 34.428 12.629 36.520 0.50 18.84 40 ASP C C 1
ATOM 4369 O O A ASP G 3 39 ? 34.803 12.385 37.745 0.50 21.08 40 ASP C O 1
ATOM 4370 O O B ASP G 3 39 ? 34.731 12.326 37.676 0.50 18.71 40 ASP C O 1
ATOM 4375 N N A CYS G 3 40 ? 33.261 12.364 36.162 0.50 18.74 41 CYS C N 1
ATOM 4376 N N B CYS G 3 40 ? 33.229 12.392 35.989 0.50 17.13 41 CYS C N 1
ATOM 4377 C CA A CYS G 3 40 ? 32.321 11.701 37.046 0.50 18.45 41 CYS C CA 1
ATOM 4378 C CA B CYS G 3 40 ? 32.150 11.729 36.720 0.50 17.30 41 CYS C CA 1
ATOM 4379 C C A CYS G 3 40 ? 31.811 10.429 36.377 0.50 17.74 41 CYS C C 1
ATOM 4380 C C B CYS G 3 40 ? 31.811 10.382 36.130 0.50 16.30 41 CYS C C 1
ATOM 4381 O O A CYS G 3 40 ? 31.931 10.271 35.159 0.50 19.01 41 CYS C O 1
ATOM 4382 O O B CYS G 3 40 ? 31.999 10.152 34.924 0.50 17.10 41 CYS C O 1
ATOM 4387 N N A GLU G 3 41 ? 31.276 9.514 37.183 0.50 17.60 42 GLU C N 1
ATOM 4388 N N B GLU G 3 41 ? 31.272 9.509 36.974 0.50 17.50 42 GLU C N 1
ATOM 4389 C CA A GLU G 3 41 ? 30.755 8.241 36.669 0.50 18.47 42 GLU C CA 1
ATOM 4390 C CA B GLU G 3 41 ? 30.831 8.198 36.512 0.50 18.58 42 GLU C CA 1
ATOM 4391 C C A GLU G 3 41 ? 29.242 8.370 36.533 0.50 17.05 42 GLU C C 1
ATOM 4392 C C B GLU G 3 41 ? 29.303 8.323 36.450 0.50 17.97 42 GLU C C 1
ATOM 4393 O O A GLU G 3 41 ? 28.564 8.720 37.486 0.50 17.30 42 GLU C O 1
ATOM 4394 O O B GLU G 3 41 ? 28.650 8.637 37.440 0.50 17.86 42 GLU C O 1
ATOM 4405 N N A ILE G 3 42 ? 28.712 8.051 35.360 0.50 16.79 43 ILE C N 1
ATOM 4406 N N B ILE G 3 42 ? 28.744 8.094 35.267 0.50 18.21 43 ILE C N 1
ATOM 4407 C CA . ILE G 3 42 ? 27.295 8.239 35.123 1.00 16.73 43 ILE C CA 1
ATOM 4408 C C . ILE G 3 42 ? 26.609 7.058 34.486 1.00 16.81 43 ILE C C 1
ATOM 4409 O O . ILE G 3 42 ? 27.150 6.433 33.584 1.00 17.66 43 ILE C O 1
ATOM 4414 N N . ALA G 3 43 ? 25.415 6.751 34.979 1.00 16.58 44 ALA C N 1
ATOM 4415 C CA . ALA G 3 43 ? 24.589 5.756 34.365 1.00 16.06 44 ALA C CA 1
ATOM 4416 C C . ALA G 3 43 ? 23.232 6.410 34.052 1.00 14.61 44 ALA C C 1
ATOM 4417 O O . ALA G 3 43 ? 22.660 7.122 34.879 1.00 15.06 44 ALA C O 1
ATOM 4419 N N . LEU G 3 44 ? 22.702 6.106 32.884 1.00 14.39 45 LEU C N 1
ATOM 4420 C CA . LEU G 3 44 ? 21.424 6.611 32.435 1.00 13.18 45 LEU C CA 1
ATOM 4421 C C . LEU G 3 44 ? 20.622 5.477 31.835 1.00 15.24 45 LEU C C 1
ATOM 4422 O O . LEU G 3 44 ? 21.051 4.838 30.890 1.00 14.89 45 LEU C O 1
ATOM 4427 N N . ILE G 3 45 ? 19.451 5.224 32.411 1.00 15.61 46 ILE C N 1
ATOM 4428 C CA . ILE G 3 45 ? 18.567 4.165 31.967 1.00 17.93 46 ILE C CA 1
ATOM 4429 C C . ILE G 3 45 ? 17.243 4.774 31.572 1.00 16.72 46 ILE C C 1
ATOM 4430 O O . ILE G 3 45 ? 16.634 5.515 32.365 1.00 17.19 46 ILE C O 1
ATOM 4435 N N . ILE G 3 46 ? 16.789 4.469 30.366 1.00 17.80 47 ILE C N 1
ATOM 4436 C CA . ILE G 3 46 ? 15.550 5.030 29.838 1.00 18.16 47 ILE C CA 1
ATOM 4437 C C . ILE G 3 46 ? 14.644 3.954 29.268 1.00 21.31 47 ILE C C 1
ATOM 4438 O O . ILE G 3 46 ? 15.090 3.127 28.482 1.00 23.43 47 ILE C O 1
ATOM 4443 N N . PHE G 3 47 ? 13.383 3.946 29.682 1.00 22.42 48 PHE C N 1
ATOM 4444 C CA . PHE G 3 47 ? 12.420 3.022 29.093 1.00 23.37 48 PHE C CA 1
ATOM 4445 C C . PHE G 3 47 ? 11.416 3.913 28.374 1.00 24.36 48 PHE C C 1
ATOM 4446 O O . PHE G 3 47 ? 10.861 4.832 28.989 1.00 24.82 48 PHE C O 1
ATOM 4454 N N . ASN G 3 48 ? 11.182 3.691 27.081 1.00 26.05 49 ASN C N 1
ATOM 4455 C CA . ASN G 3 48 ? 10.209 4.533 26.390 1.00 29.31 49 ASN C CA 1
ATOM 4456 C C . ASN G 3 48 ? 8.817 4.043 26.777 1.00 31.21 49 ASN C C 1
ATOM 4457 O O . ASN G 3 48 ? 8.697 3.095 27.543 1.00 32.09 49 ASN C O 1
ATOM 4462 N N . SER G 3 49 ? 7.782 4.689 26.258 1.00 33.76 50 SER C N 1
ATOM 4463 C CA . SER G 3 49 ? 6.416 4.304 26.596 1.00 36.67 50 SER C CA 1
ATOM 4464 C C . SER G 3 49 ? 6.099 2.895 26.095 1.00 38.18 50 SER C C 1
ATOM 4465 O O . SER G 3 49 ? 5.365 2.148 26.755 1.00 39.14 50 SER C O 1
ATOM 4468 N N . SER G 3 50 ? 6.653 2.528 24.939 1.00 38.58 51 SER C N 1
ATOM 4469 C CA . SER G 3 50 ? 6.434 1.187 24.404 1.00 38.87 51 SER C CA 1
ATOM 4470 C C . SER G 3 50 ? 7.234 0.203 25.250 1.00 39.36 51 SER C C 1
ATOM 4471 O O . SER G 3 50 ? 7.231 -0.997 24.990 1.00 40.74 51 SER C O 1
ATOM 4474 N N . ASN G 3 51 ? 7.931 0.727 26.256 1.00 39.11 52 ASN C N 1
ATOM 4475 C CA . ASN G 3 51 ? 8.724 -0.081 27.180 1.00 38.71 52 ASN C CA 1
ATOM 4476 C C . ASN G 3 51 ? 10.088 -0.610 26.708 1.00 36.74 52 ASN C C 1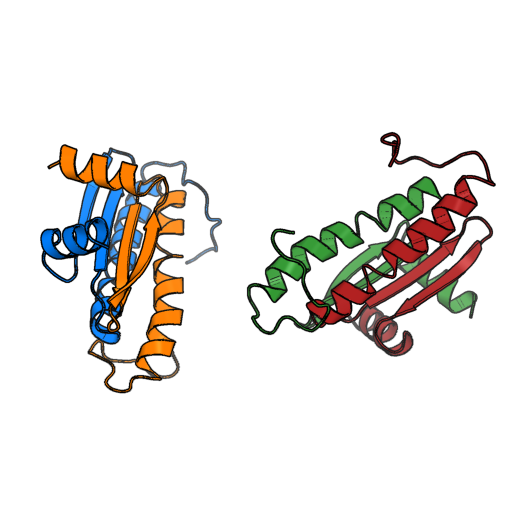
ATOM 4477 O O . ASN G 3 51 ? 10.663 -1.505 27.338 1.00 36.31 52 ASN C O 1
ATOM 4482 N N . LYS G 3 52 ? 10.609 -0.065 25.613 1.00 34.21 53 LYS C N 1
ATOM 4483 C CA . LYS G 3 52 ? 11.908 -0.493 25.120 1.00 31.27 53 LYS C CA 1
ATOM 4484 C C . LYS G 3 52 ? 12.988 0.222 25.948 1.00 29.18 53 LYS C C 1
ATOM 4485 O O . LYS G 3 52 ? 12.798 1.367 26.373 1.00 28.09 53 LYS C O 1
ATOM 4491 N N . LEU G 3 53 ? 14.111 -0.459 26.159 1.00 26.20 54 LEU C N 1
ATOM 4492 C CA . LEU G 3 53 ? 15.202 0.053 26.955 1.00 25.01 54 LEU C CA 1
ATOM 4493 C C . LEU G 3 53 ? 16.316 0.689 26.141 1.00 23.84 54 LEU C C 1
ATOM 4494 O O . LEU G 3 53 ? 16.720 0.169 25.099 1.00 24.37 54 LEU C O 1
ATOM 4499 N N . PHE G 3 54 ? 16.785 1.839 26.628 1.00 22.07 55 PHE C N 1
ATOM 4500 C CA . PHE G 3 54 ? 17.906 2.560 26.034 1.00 19.87 55 PHE C CA 1
ATOM 4501 C C . PHE G 3 54 ? 18.773 2.947 27.218 1.00 18.49 55 PHE C C 1
ATOM 4502 O O . PHE G 3 54 ? 18.263 3.284 28.294 1.00 19.67 55 PHE C O 1
ATOM 4510 N N . GLN G 3 55 ? 20.076 2.887 27.049 1.00 17.15 56 GLN C N 1
ATOM 4511 C CA . GLN G 3 55 ? 20.963 3.167 28.143 1.00 17.47 56 GLN C CA 1
ATOM 4512 C C . GLN G 3 55 ? 22.283 3.765 27.717 1.00 18.16 56 GLN C C 1
ATOM 4513 O O . GLN G 3 55 ? 22.700 3.649 26.559 1.00 19.47 56 GLN C O 1
ATOM 4519 N N . TYR G 3 56 ? 22.924 4.423 28.668 1.00 16.95 57 TYR C N 1
ATOM 4520 C CA . TYR G 3 56 ? 24.235 5.034 28.480 1.00 16.27 57 TYR C CA 1
ATOM 4521 C C . TYR G 3 56 ? 24.943 4.898 29.808 1.00 17.08 57 TYR C C 1
ATOM 4522 O O . TYR G 3 56 ? 24.345 5.114 30.858 1.00 16.30 57 TYR C O 1
ATOM 4531 N N . ALA G 3 57 ? 26.225 4.580 29.778 1.00 18.81 58 ALA C N 1
ATOM 4532 C CA . ALA G 3 57 ? 26.995 4.550 30.998 1.00 20.72 58 ALA C CA 1
ATOM 4533 C C . ALA G 3 57 ? 28.395 4.960 30.596 1.00 22.26 58 ALA C C 1
ATOM 4534 O O . ALA G 3 57 ? 28.867 4.596 29.505 1.00 23.22 58 ALA C O 1
ATOM 4536 N N . SER G 3 58 ? 29.057 5.726 31.457 1.00 21.51 59 SER C N 1
ATOM 4537 C CA . SER G 3 58 ? 30.389 6.229 31.141 1.00 24.11 59 SER C CA 1
ATOM 4538 C C . SER G 3 58 ? 31.429 5.132 31.302 1.00 25.92 59 SER C C 1
ATOM 4539 O O . SER G 3 58 ? 32.560 5.279 30.867 1.00 26.75 59 SER C O 1
ATOM 4542 N N . THR G 3 59 ? 31.020 4.044 31.938 1.00 28.26 60 THR C N 1
ATOM 4543 C CA . THR G 3 59 ? 31.883 2.881 32.141 1.00 31.69 60 THR C CA 1
ATOM 4544 C C . THR G 3 59 ? 30.923 1.709 31.983 1.00 32.42 60 THR C C 1
ATOM 4545 O O . THR G 3 59 ? 29.842 1.868 31.408 1.00 33.31 60 THR C O 1
ATOM 4549 N N . ASP G 3 60 ? 31.281 0.530 32.471 1.00 33.15 61 ASP C N 1
ATOM 4550 C CA . ASP G 3 60 ? 30.366 -0.596 32.344 1.00 32.51 61 ASP C CA 1
ATOM 4551 C C . ASP G 3 60 ? 29.154 -0.274 33.223 1.00 31.92 61 ASP C C 1
ATOM 4552 O O . ASP G 3 60 ? 29.308 0.159 34.364 1.00 32.24 61 ASP C O 1
ATOM 4554 N N . MET G 3 61 ? 27.952 -0.466 32.686 1.00 31.57 62 MET C N 1
ATOM 4555 C CA . MET G 3 61 ? 26.736 -0.192 33.447 1.00 30.65 62 MET C CA 1
ATOM 4556 C C . MET G 3 61 ? 26.705 -1.002 34.740 1.00 31.52 62 MET C C 1
ATOM 4557 O O . MET G 3 61 ? 26.445 -0.467 35.818 1.00 31.30 62 MET C O 1
ATOM 4562 N N . ASP G 3 62 ? 26.984 -2.300 34.642 1.00 32.02 63 ASP C N 1
ATOM 4563 C CA . ASP G 3 62 ? 26.947 -3.136 35.835 1.00 32.21 63 ASP C CA 1
ATOM 4564 C C . ASP G 3 62 ? 27.849 -2.588 36.939 1.00 31.79 63 ASP C C 1
ATOM 4565 O O . ASP G 3 62 ? 27.528 -2.707 38.121 1.00 32.28 63 ASP C O 1
ATOM 4567 N N . LYS G 3 63 ? 28.970 -1.981 36.557 1.00 31.36 64 LYS C N 1
ATOM 4568 C CA . LYS G 3 63 ? 29.889 -1.422 37.537 1.00 30.52 64 LYS C CA 1
ATOM 4569 C C . LYS G 3 63 ? 29.255 -0.250 38.279 1.00 30.79 64 LYS C C 1
ATOM 4570 O O . LYS G 3 63 ? 29.292 -0.202 39.512 1.00 31.05 64 LYS C O 1
ATOM 4572 N N . VAL G 3 64 ? 28.689 0.710 37.532 1.00 29.76 65 VAL C N 1
ATOM 4573 C CA . VAL G 3 64 ? 28.065 1.866 38.167 1.00 27.97 65 VAL C CA 1
ATOM 4574 C C . VAL G 3 64 ? 26.919 1.436 39.079 1.00 27.30 65 VAL C C 1
ATOM 4575 O O . VAL G 3 64 ? 26.780 1.951 40.177 1.00 27.37 65 VAL C O 1
ATOM 4579 N N . LEU G 3 65 ? 26.106 0.483 38.634 1.00 28.51 66 LEU C N 1
ATOM 4580 C CA . LEU G 3 65 ? 24.991 0.018 39.446 1.00 29.03 66 LEU C CA 1
ATOM 4581 C C . LEU G 3 65 ? 25.487 -0.686 40.716 1.00 30.11 66 LEU C C 1
ATOM 4582 O O . LEU G 3 65 ? 24.852 -0.595 41.768 1.00 29.24 66 LEU C O 1
ATOM 4587 N N . LEU G 3 66 ? 26.628 -1.367 40.600 1.00 31.51 67 LEU C N 1
ATOM 4588 C CA . LEU G 3 66 ? 27.231 -2.059 41.737 1.00 33.09 67 LEU C CA 1
ATOM 4589 C C . LEU G 3 66 ? 27.650 -0.989 42.733 1.00 33.46 67 LEU C C 1
ATOM 4590 O O . LEU G 3 66 ? 27.406 -1.116 43.929 1.00 33.40 67 LEU C O 1
ATOM 4592 N N . LYS G 3 67 ? 28.261 0.081 42.225 1.00 33.63 68 LYS C N 1
ATOM 4593 C CA . LYS G 3 67 ? 28.699 1.190 43.068 1.00 34.64 68 LYS C CA 1
ATOM 4594 C C . LYS G 3 67 ? 27.482 1.814 43.765 1.00 34.77 68 LYS C C 1
ATOM 4595 O O . LYS G 3 67 ? 27.534 2.188 44.934 1.00 34.43 68 LYS C O 1
ATOM 4601 N N . TYR G 3 68 ? 26.387 1.945 43.024 1.00 34.90 69 TYR C N 1
ATOM 4602 C CA . TYR G 3 68 ? 25.165 2.521 43.574 1.00 35.46 69 TYR C CA 1
ATOM 4603 C C . TYR G 3 68 ? 24.663 1.658 44.732 1.00 36.96 69 TYR C C 1
ATOM 4604 O O . TYR G 3 68 ? 24.501 2.135 45.851 1.00 37.04 69 TYR C O 1
ATOM 4613 N N . THR G 3 69 ? 24.422 0.386 44.445 1.00 38.83 70 THR C N 1
ATOM 4614 C CA . THR G 3 69 ? 23.933 -0.552 45.446 1.00 41.35 70 THR C CA 1
ATOM 4615 C C . THR G 3 69 ? 24.793 -0.563 46.708 1.00 42.26 70 THR C C 1
ATOM 4616 O O . THR G 3 69 ? 24.269 -0.513 47.820 1.00 42.91 70 THR C O 1
ATOM 4620 N N . GLU G 3 70 ? 26.110 -0.610 46.531 1.00 43.15 71 GLU C N 1
ATOM 4621 C CA . GLU G 3 70 ? 27.044 -0.638 47.658 1.00 44.14 71 GLU C CA 1
ATOM 4622 C C . GLU G 3 70 ? 27.006 0.667 48.449 1.00 45.10 71 GLU C C 1
ATOM 4623 O O . GLU G 3 70 ? 27.113 0.676 49.676 1.00 44.76 71 GLU C O 1
ATOM 4625 N N . TYR G 3 71 ? 26.864 1.775 47.737 1.00 45.99 72 TYR C N 1
ATOM 4626 C CA . TYR G 3 71 ? 26.812 3.083 48.374 1.00 47.09 72 TYR C CA 1
ATOM 4627 C C . TYR G 3 71 ? 25.667 3.139 49.379 1.00 48.16 72 TYR C C 1
ATOM 4628 O O . TYR G 3 71 ? 25.815 3.651 50.490 1.00 47.88 72 TYR C O 1
ATOM 4637 N N . ASN G 3 72 ? 24.527 2.605 48.955 1.00 49.19 73 ASN C N 1
ATOM 4638 C CA . ASN G 3 72 ? 23.300 2.594 49.735 1.00 50.75 73 ASN C CA 1
ATOM 4639 C C . ASN G 3 72 ? 23.275 1.626 50.913 1.00 51.64 73 ASN C C 1
ATOM 4640 O O . ASN G 3 72 ? 22.539 0.619 50.832 1.00 52.20 73 ASN C O 1
ATOM 4645 N N . GLY H 3 1 ? 28.082 29.456 25.388 1.00 18.30 2 GLY D N 1
ATOM 4646 C CA . GLY H 3 1 ? 28.935 30.134 26.428 1.00 17.80 2 GLY D CA 1
ATOM 4647 C C . GLY H 3 1 ? 29.753 31.258 25.795 1.00 20.16 2 GLY D C 1
ATOM 4648 O O . GLY H 3 1 ? 29.694 31.441 24.579 1.00 21.72 2 GLY D O 1
ATOM 4649 N N . ARG H 3 2 ? 30.529 31.965 26.615 1.00 20.40 3 ARG D N 1
ATOM 4650 C CA . ARG H 3 2 ? 31.311 33.088 26.094 1.00 23.09 3 ARG D CA 1
ATOM 4651 C C . ARG H 3 2 ? 32.281 32.588 25.030 1.00 24.92 3 ARG D C 1
ATOM 4652 O O . ARG H 3 2 ? 32.558 33.287 24.046 1.00 26.80 3 ARG D O 1
ATOM 4660 N N . LYS H 3 3 ? 32.789 31.377 25.217 1.00 24.36 4 LYS D N 1
ATOM 4661 C CA . LYS H 3 3 ? 33.701 30.764 24.267 1.00 25.68 4 LYS D CA 1
ATOM 4662 C C . LYS H 3 3 ? 33.291 29.314 24.131 1.00 26.20 4 LYS D C 1
ATOM 4663 O O . LYS H 3 3 ? 32.703 28.745 25.062 1.00 25.89 4 LYS D O 1
ATOM 4665 N N . LYS H 3 4 ? 33.582 28.719 22.981 1.00 27.02 5 LYS D N 1
ATOM 4666 C CA . LYS H 3 4 ? 33.274 27.314 22.792 1.00 28.14 5 LYS D CA 1
ATOM 4667 C C . LYS H 3 4 ? 34.332 26.531 23.566 1.00 28.56 5 LYS D C 1
ATOM 4668 O O . LYS H 3 4 ? 35.501 26.923 23.607 1.00 29.58 5 LYS D O 1
ATOM 4674 N N . ILE H 3 5 ? 33.939 25.436 24.209 1.00 28.72 6 ILE D N 1
ATOM 4675 C CA . ILE H 3 5 ? 34.927 24.641 24.912 1.00 27.96 6 ILE D CA 1
ATOM 4676 C C . ILE H 3 5 ? 35.040 23.261 24.286 1.00 27.55 6 ILE D C 1
ATOM 4677 O O . ILE H 3 5 ? 34.139 22.800 23.569 1.00 28.56 6 ILE D O 1
ATOM 4682 N N . GLN H 3 6 ? 36.172 22.617 24.510 1.00 26.99 7 GLN D N 1
ATOM 4683 C CA . GLN H 3 6 ? 36.353 21.292 23.987 1.00 25.07 7 GLN D CA 1
ATOM 4684 C C . GLN H 3 6 ? 35.930 20.388 25.134 1.00 22.39 7 GLN D C 1
ATOM 4685 O O . GLN H 3 6 ? 36.011 20.781 26.308 1.00 23.16 7 GLN D O 1
ATOM 4691 N N . ILE H 3 7 ? 35.478 19.191 24.789 1.00 19.82 8 ILE D N 1
ATOM 4692 C CA . ILE H 3 7 ? 35.033 18.228 25.765 1.00 17.79 8 ILE D CA 1
ATOM 4693 C C . ILE H 3 7 ? 36.186 17.309 26.199 1.00 17.24 8 ILE D C 1
ATOM 4694 O O . ILE H 3 7 ? 36.466 16.246 25.612 1.00 19.02 8 ILE D O 1
ATOM 4699 N N A THR H 3 8 ? 36.846 17.748 27.265 0.60 17.09 9 THR D N 1
ATOM 4700 N N B THR H 3 8 ? 36.804 17.935 27.222 0.40 12.82 9 THR D N 1
ATOM 4701 C CA A THR H 3 8 ? 37.927 16.990 27.863 0.60 17.35 9 THR D CA 1
ATOM 4702 C CA B THR H 3 8 ? 38.059 17.454 27.850 0.40 13.76 9 THR D CA 1
ATOM 4703 C C A THR H 3 8 ? 37.942 17.498 29.300 0.60 17.82 9 THR D C 1
ATOM 4704 C C B THR H 3 8 ? 38.008 17.657 29.361 0.40 12.86 9 THR D C 1
ATOM 4705 O O A THR H 3 8 ? 37.437 18.581 29.597 0.60 18.14 9 THR D O 1
ATOM 4706 O O B THR H 3 8 ? 37.389 18.606 29.851 0.40 12.97 9 THR D O 1
ATOM 4713 N N . ARG H 3 9 ? 38.519 16.693 30.175 1.00 18.06 10 ARG D N 1
ATOM 4714 C CA . ARG H 3 9 ? 38.565 16.995 31.604 1.00 18.31 10 ARG D CA 1
ATOM 4715 C C . ARG H 3 9 ? 39.061 18.396 31.980 1.00 18.17 10 ARG D C 1
ATOM 4716 O O . ARG H 3 9 ? 40.133 18.857 31.558 1.00 19.56 10 ARG D O 1
ATOM 4724 N N . ILE H 3 10 ? 38.288 19.081 32.814 1.00 16.54 11 ILE D N 1
ATOM 4725 C CA . ILE H 3 10 ? 38.657 20.404 33.298 1.00 17.99 11 ILE D CA 1
ATOM 4726 C C . ILE H 3 10 ? 39.698 20.113 34.397 1.00 19.85 11 ILE D C 1
ATOM 4727 O O . ILE H 3 10 ? 39.428 19.375 35.330 1.00 18.02 11 ILE D O 1
ATOM 4732 N N . MET H 3 11 ? 40.892 20.687 34.282 1.00 19.94 12 MET D N 1
ATOM 4733 C CA . MET H 3 11 ? 41.955 20.369 35.248 1.00 22.26 12 MET D CA 1
ATOM 4734 C C . MET H 3 11 ? 41.941 21.095 36.605 1.00 22.05 12 MET D C 1
ATOM 4735 O O . MET H 3 11 ? 42.519 20.599 37.562 1.00 23.19 12 MET D O 1
ATOM 4740 N N . ASP H 3 12 ? 41.296 22.258 36.645 1.00 23.54 13 ASP D N 1
ATOM 4741 C CA . ASP H 3 12 ? 41.156 23.113 37.841 1.00 24.14 13 ASP D CA 1
ATOM 4742 C C . ASP H 3 12 ? 39.929 22.685 38.677 1.00 22.70 13 ASP D C 1
ATOM 4743 O O . ASP H 3 12 ? 38.795 22.689 38.185 1.00 19.55 13 ASP D O 1
ATOM 4748 N N . GLU H 3 13 ? 40.134 22.351 39.936 1.00 21.03 14 GLU D N 1
ATOM 4749 C CA . GLU H 3 13 ? 39.030 21.897 40.775 1.00 22.45 14 GLU D CA 1
ATOM 4750 C C . GLU H 3 13 ? 37.883 22.893 40.888 1.00 21.02 14 GLU D C 1
ATOM 4751 O O . GLU H 3 13 ? 36.736 22.483 40.801 1.00 18.31 14 GLU D O 1
ATOM 4757 N N A ARG H 3 14 ? 38.186 24.180 41.065 0.50 20.76 15 ARG D N 1
ATOM 4758 N N B ARG H 3 14 ? 38.194 24.192 41.026 0.50 24.10 15 ARG D N 1
ATOM 4759 C CA A ARG H 3 14 ? 37.139 25.194 41.211 0.50 21.24 15 ARG D CA 1
ATOM 4760 C CA B ARG H 3 14 ? 37.154 25.202 41.211 0.50 24.81 15 ARG D CA 1
ATOM 4761 C C A ARG H 3 14 ? 36.246 25.270 39.977 0.50 20.24 15 ARG D C 1
ATOM 4762 C C B ARG H 3 14 ? 36.256 25.254 39.977 0.50 23.95 15 ARG D C 1
ATOM 4763 O O A ARG H 3 14 ? 35.014 25.221 40.096 0.50 19.28 15 ARG D O 1
ATOM 4764 O O B ARG H 3 14 ? 35.031 25.111 40.082 0.50 22.51 15 ARG D O 1
ATOM 4779 N N . ASN H 3 15 ? 36.847 25.367 38.796 1.00 19.59 16 ASN D N 1
ATOM 4780 C CA . ASN H 3 15 ? 36.034 25.440 37.571 1.00 19.14 16 ASN D CA 1
ATOM 4781 C C . ASN H 3 15 ? 35.320 24.119 37.345 1.00 19.37 16 ASN D C 1
ATOM 4782 O O . ASN H 3 15 ? 34.186 24.088 36.877 1.00 16.72 16 ASN D O 1
ATOM 4787 N N . ARG H 3 16 ? 35.963 23.011 37.690 1.00 17.38 17 ARG D N 1
ATOM 4788 C CA . ARG H 3 16 ? 35.354 21.714 37.480 1.00 15.87 17 ARG D CA 1
ATOM 4789 C C . ARG H 3 16 ? 34.080 21.548 38.318 1.00 15.37 17 ARG D C 1
ATOM 4790 O O . ARG H 3 16 ? 33.074 21.031 37.822 1.00 14.16 17 ARG D O 1
ATOM 4798 N N . GLN H 3 17 ? 34.136 22.017 39.566 1.00 15.42 18 GLN D N 1
ATOM 4799 C CA . GLN H 3 17 ? 33.034 21.941 40.503 1.00 15.85 18 GLN D CA 1
ATOM 4800 C C . GLN H 3 17 ? 31.908 22.896 40.077 1.00 14.42 18 GLN D C 1
ATOM 4801 O O . GLN H 3 17 ? 30.748 22.509 40.146 1.00 16.46 18 GLN D O 1
ATOM 4807 N N . VAL H 3 18 ? 32.239 24.108 39.658 1.00 14.72 19 VAL D N 1
ATOM 4808 C CA . VAL H 3 18 ? 31.191 25.013 39.212 1.00 15.00 19 VAL D CA 1
ATOM 4809 C C . VAL H 3 18 ? 30.512 24.414 37.977 1.00 14.54 19 VAL D C 1
ATOM 4810 O O . VAL H 3 18 ? 29.261 24.414 37.889 1.00 15.53 19 VAL D O 1
ATOM 4814 N N . THR H 3 19 ? 31.288 23.899 37.035 1.00 12.89 20 THR D N 1
ATOM 4815 C CA . THR H 3 19 ? 30.711 23.298 35.839 1.00 12.54 20 THR D CA 1
ATOM 4816 C C . THR H 3 19 ? 29.855 22.087 36.188 1.00 13.07 20 THR D C 1
ATOM 4817 O O . THR H 3 19 ? 28.760 21.879 35.624 1.00 12.76 20 THR D O 1
ATOM 4821 N N . PHE H 3 20 ? 30.317 21.263 37.128 1.00 12.05 21 PHE D N 1
ATOM 4822 C CA . PHE H 3 20 ? 29.578 20.112 37.514 1.00 12.14 21 PHE D CA 1
ATOM 4823 C C . PHE H 3 20 ? 28.190 20.498 38.042 1.00 12.86 21 PHE D C 1
ATOM 4824 O O . PHE H 3 20 ? 27.179 19.954 37.621 1.00 13.01 21 PHE D O 1
ATOM 4832 N N . THR H 3 21 ? 28.152 21.440 38.968 1.00 13.74 22 THR D N 1
ATOM 4833 C CA . THR H 3 21 ? 26.881 21.826 39.574 1.00 13.98 22 THR D CA 1
ATOM 4834 C C . THR H 3 21 ? 25.934 22.354 38.503 1.00 13.65 22 THR D C 1
ATOM 4835 O O . THR H 3 21 ? 24.773 21.956 38.456 1.00 14.41 22 THR D O 1
ATOM 4839 N N . LYS H 3 22 ? 26.422 23.200 37.615 1.00 12.40 23 LYS D N 1
ATOM 4840 C CA . LYS H 3 22 ? 25.500 23.754 36.621 1.00 12.23 23 LYS D CA 1
ATOM 4841 C C . LYS H 3 22 ? 25.056 22.751 35.583 1.00 10.55 23 LYS D C 1
ATOM 4842 O O . LYS H 3 22 ? 23.838 22.668 35.246 1.00 10.65 23 LYS D O 1
ATOM 4848 N N . ARG H 3 23 ? 26.004 21.981 35.031 1.00 10.16 24 ARG D N 1
ATOM 4849 C CA . ARG H 3 23 ? 25.627 20.974 34.029 1.00 8.65 24 ARG D CA 1
ATOM 4850 C C . ARG H 3 23 ? 24.830 19.809 34.615 1.00 8.78 24 ARG D C 1
ATOM 4851 O O . ARG H 3 23 ? 24.010 19.198 33.923 1.00 9.08 24 ARG D O 1
ATOM 4859 N N . LYS H 3 24 ? 25.031 19.494 35.891 1.00 11.25 25 LYS D N 1
ATOM 4860 C CA . LYS H 3 24 ? 24.254 18.420 36.506 1.00 10.43 25 LYS D CA 1
ATOM 4861 C C . LYS H 3 24 ? 22.788 18.877 36.604 1.00 10.10 25 LYS D C 1
ATOM 4862 O O . LYS H 3 24 ? 21.880 18.118 36.303 1.00 10.99 25 LYS D O 1
ATOM 4868 N N . PHE H 3 25 ? 22.609 20.161 36.936 1.00 11.04 26 PHE D N 1
ATOM 4869 C CA . PHE H 3 25 ? 21.245 20.708 37.007 1.00 10.14 26 PHE D CA 1
ATOM 4870 C C . PHE H 3 25 ? 20.626 20.633 35.599 1.00 11.18 26 PHE D C 1
ATOM 4871 O O . PHE H 3 25 ? 19.458 20.185 35.443 1.00 11.28 26 PHE D O 1
ATOM 4879 N N . GLY H 3 26 ? 21.406 21.067 34.589 1.00 10.00 27 GLY D N 1
ATOM 4880 C CA . GLY H 3 26 ? 20.897 21.032 33.221 1.00 10.35 27 GLY D CA 1
ATOM 4881 C C . GLY H 3 26 ? 20.562 19.640 32.717 1.00 10.16 27 GLY D C 1
ATOM 4882 O O . GLY H 3 26 ? 19.590 19.403 31.990 1.00 10.07 27 GLY D O 1
ATOM 4883 N N . LEU H 3 27 ? 21.367 18.648 33.125 1.00 9.48 28 LEU D N 1
ATOM 4884 C CA . LEU H 3 27 ? 21.140 17.300 32.683 1.00 11.07 28 LEU D CA 1
ATOM 4885 C C . LEU H 3 27 ? 19.891 16.710 33.347 1.00 8.94 28 LEU D C 1
ATOM 4886 O O . LEU H 3 27 ? 19.110 16.058 32.691 1.00 10.13 28 LEU D O 1
ATOM 4891 N N . MET H 3 28 ? 19.713 16.998 34.645 1.00 10.37 29 MET D N 1
ATOM 4892 C CA . MET H 3 28 ? 18.521 16.518 35.342 1.00 10.18 29 MET D CA 1
ATOM 4893 C C . MET H 3 28 ? 17.272 17.203 34.786 1.00 10.22 29 MET D C 1
ATOM 4894 O O . MET H 3 28 ? 16.237 16.583 34.623 1.00 11.46 29 MET D O 1
ATOM 4899 N N . LYS H 3 29 ? 17.406 18.474 34.398 1.00 10.23 30 LYS D N 1
ATOM 4900 C CA A LYS H 3 29 ? 16.258 19.187 33.806 0.60 10.37 30 LYS D CA 1
ATOM 4901 C CA B LYS H 3 29 ? 16.228 19.168 33.834 0.40 8.28 30 LYS D CA 1
ATOM 4902 C C A LYS H 3 29 ? 15.840 18.492 32.509 0.60 10.41 30 LYS D C 1
ATOM 4903 C C B LYS H 3 29 ? 15.821 18.515 32.502 0.40 8.40 30 LYS D C 1
ATOM 4904 O O A LYS H 3 29 ? 14.642 18.268 32.272 0.60 12.05 30 LYS D O 1
ATOM 4905 O O B LYS H 3 29 ? 14.627 18.313 32.243 0.40 10.03 30 LYS D O 1
ATOM 4916 N N A LYS H 3 30 ? 16.813 18.185 31.643 0.70 9.82 31 LYS D N 1
ATOM 4917 N N B LYS H 3 30 ? 16.810 18.163 31.645 0.30 8.11 31 LYS D N 1
ATOM 4918 C CA A LYS H 3 30 ? 16.477 17.481 30.409 0.70 10.63 31 LYS D CA 1
ATOM 4919 C CA B LYS H 3 30 ? 16.519 17.490 30.373 0.30 8.04 31 LYS D CA 1
ATOM 4920 C C A LYS H 3 30 ? 15.942 16.070 30.632 0.70 10.30 31 LYS D C 1
ATOM 4921 C C B LYS H 3 30 ? 15.912 16.117 30.678 0.30 7.86 31 LYS D C 1
ATOM 4922 O O A LYS H 3 30 ? 15.118 15.604 29.859 0.70 11.20 31 LYS D O 1
ATOM 4923 O O B LYS H 3 30 ? 15.113 15.590 29.908 0.30 8.97 31 LYS D O 1
ATOM 4934 N N . ALA H 3 31 ? 16.407 15.367 31.661 1.00 11.75 32 ALA D N 1
ATOM 4935 C CA . ALA H 3 31 ? 15.868 14.029 31.925 1.00 11.46 32 ALA D CA 1
ATOM 4936 C C . ALA H 3 31 ? 14.434 14.141 32.394 1.00 11.77 32 ALA D C 1
ATOM 4937 O O . ALA H 3 31 ? 13.558 13.419 31.913 1.00 12.26 32 ALA D O 1
ATOM 4939 N N . TYR H 3 32 ? 14.192 15.116 33.255 1.00 11.86 33 TYR D N 1
ATOM 4940 C CA . TYR H 3 32 ? 12.845 15.364 33.714 1.00 11.63 33 TYR D CA 1
ATOM 4941 C C . TYR H 3 32 ? 11.919 15.680 32.516 1.00 13.22 33 TYR D C 1
ATOM 4942 O O . TYR H 3 32 ? 10.844 15.090 32.343 1.00 13.51 33 TYR D O 1
ATOM 4951 N N . GLU H 3 33 ? 12.346 16.598 31.646 1.00 11.11 34 GLU D N 1
ATOM 4952 C CA . GLU H 3 33 ? 11.503 16.978 30.519 1.00 12.01 34 GLU D CA 1
ATOM 4953 C C . GLU H 3 33 ? 11.242 15.818 29.581 1.00 13.04 34 GLU D C 1
ATOM 4954 O O . GLU H 3 33 ? 10.134 15.693 29.050 1.00 13.07 34 GLU D O 1
ATOM 4960 N N . LEU H 3 34 ? 12.264 14.970 29.347 1.00 11.41 35 LEU D N 1
ATOM 4961 C CA . LEU H 3 34 ? 12.047 13.848 28.455 1.00 11.44 35 LEU D CA 1
ATOM 4962 C C . LEU H 3 34 ? 11.021 12.906 29.056 1.00 12.87 35 LEU D C 1
ATOM 4963 O O . LEU H 3 34 ? 10.159 12.376 28.332 1.00 13.35 35 LEU D O 1
ATOM 4968 N N . SER H 3 35 ? 11.131 12.699 30.365 1.00 13.51 36 SER D N 1
ATOM 4969 C CA . SER H 3 35 ? 10.216 11.784 31.040 1.00 15.51 36 SER D CA 1
ATOM 4970 C C . SER H 3 35 ? 8.772 12.242 30.908 1.00 16.12 36 SER D C 1
ATOM 4971 O O . SER H 3 35 ? 7.911 11.417 30.632 1.00 17.61 36 SER D O 1
ATOM 4974 N N . VAL H 3 36 ? 8.532 13.544 31.012 1.00 15.34 37 VAL D N 1
ATOM 4975 C CA . VAL H 3 36 ? 7.177 14.072 30.908 1.00 16.91 37 VAL D CA 1
ATOM 4976 C C . VAL H 3 36 ? 6.693 14.164 29.475 1.00 16.75 37 VAL D C 1
ATOM 4977 O O . VAL H 3 36 ? 5.627 13.631 29.133 1.00 17.71 37 VAL D O 1
ATOM 4981 N N . LEU H 3 37 ? 7.474 14.798 28.601 1.00 13.97 38 LEU D N 1
ATOM 4982 C CA . LEU H 3 37 ? 7.053 14.938 27.231 1.00 15.17 38 LEU D CA 1
ATOM 4983 C C . LEU H 3 37 ? 6.762 13.639 26.516 1.00 15.57 38 LEU D C 1
ATOM 4984 O O . LEU H 3 37 ? 5.819 13.555 25.733 1.00 16.55 38 LEU D O 1
ATOM 4989 N N . CYS H 3 38 ? 7.594 12.640 26.768 1.00 15.17 39 CYS D N 1
ATOM 4990 C CA . CYS H 3 38 ? 7.504 11.388 26.031 1.00 16.11 39 CYS D CA 1
ATOM 4991 C C . CYS H 3 38 ? 7.048 10.188 26.844 1.00 17.78 39 CYS D C 1
ATOM 4992 O O . CYS H 3 38 ? 7.108 9.053 26.370 1.00 19.11 39 CYS D O 1
ATOM 4995 N N . ASP H 3 39 ? 6.573 10.438 28.061 1.00 19.12 40 ASP D N 1
ATOM 4996 C CA . ASP H 3 39 ? 6.046 9.357 28.902 1.00 21.46 40 ASP D CA 1
ATOM 4997 C C A ASP H 3 39 ? 6.993 8.158 28.996 0.50 21.30 40 ASP D C 1
ATOM 4998 C C B ASP H 3 39 ? 7.029 8.258 29.057 0.50 20.53 40 ASP D C 1
ATOM 4999 O O A ASP H 3 39 ? 6.655 7.007 28.686 0.50 21.25 40 ASP D O 1
ATOM 5000 O O B ASP H 3 39 ? 6.725 7.095 28.773 0.50 20.21 40 ASP D O 1
ATOM 5005 N N A CYS H 3 40 ? 8.213 8.432 29.417 0.50 19.66 41 CYS D N 1
ATOM 5006 N N B CYS H 3 40 ? 8.230 8.616 29.509 0.50 19.38 41 CYS D N 1
ATOM 5007 C CA A CYS H 3 40 ? 9.171 7.362 29.564 0.50 19.39 41 CYS D CA 1
ATOM 5008 C CA B CYS H 3 40 ? 9.311 7.655 29.727 0.50 19.60 41 CYS D CA 1
ATOM 5009 C C A CYS H 3 40 ? 9.650 7.375 31.003 0.50 19.29 41 CYS D C 1
ATOM 5010 C C B CYS H 3 40 ? 9.635 7.533 31.198 0.50 19.32 41 CYS D C 1
ATOM 5011 O O A CYS H 3 40 ? 9.509 8.386 31.703 0.50 20.36 41 CYS D O 1
ATOM 5012 O O B CYS H 3 40 ? 9.375 8.455 31.988 0.50 19.30 41 CYS D O 1
ATOM 5017 N N A GLU H 3 41 ? 10.182 6.236 31.440 0.50 19.66 42 GLU D N 1
ATOM 5018 N N B GLU H 3 41 ? 10.242 6.402 31.544 0.50 19.96 42 GLU D N 1
ATOM 5019 C CA A GLU H 3 41 ? 10.690 6.051 32.801 0.50 20.17 42 GLU D CA 1
ATOM 5020 C CA B GLU H 3 41 ? 10.695 6.125 32.899 0.50 20.81 42 GLU D CA 1
ATOM 5021 C C A GLU H 3 41 ? 12.208 6.207 32.747 0.50 18.74 42 GLU D C 1
ATOM 5022 C C B GLU H 3 41 ? 12.212 6.249 32.811 0.50 20.18 42 GLU D C 1
ATOM 5023 O O A GLU H 3 41 ? 12.872 5.550 31.954 0.50 18.38 42 GLU D O 1
ATOM 5024 O O B GLU H 3 41 ? 12.857 5.540 32.038 0.50 19.77 42 GLU D O 1
ATOM 5035 N N A ILE H 3 42 ? 12.763 7.052 33.607 0.50 17.83 43 ILE D N 1
ATOM 5036 N N B ILE H 3 42 ? 12.779 7.152 33.602 0.50 19.79 43 ILE D N 1
ATOM 5037 C CA . ILE H 3 42 ? 14.195 7.319 33.562 1.00 16.14 43 ILE D CA 1
ATOM 5038 C C . ILE H 3 42 ? 14.899 7.300 34.890 1.00 16.93 43 ILE D C 1
ATOM 5039 O O . ILE H 3 42 ? 14.379 7.792 35.886 1.00 18.23 43 ILE D O 1
ATOM 5044 N N . ALA H 3 43 ? 16.085 6.710 34.915 1.00 16.43 44 ALA D N 1
ATOM 5045 C CA . ALA H 3 43 ? 16.924 6.765 36.089 1.00 16.14 44 ALA D CA 1
ATOM 5046 C C . ALA H 3 43 ? 18.284 7.338 35.669 1.00 13.75 44 ALA D C 1
ATOM 5047 O O . ALA H 3 43 ? 18.843 6.948 34.642 1.00 15.26 44 ALA D O 1
ATOM 5049 N N . LEU H 3 44 ? 18.811 8.221 36.493 1.00 14.38 45 LEU D N 1
ATOM 5050 C CA . LEU H 3 44 ? 20.093 8.865 36.263 1.00 13.66 45 LEU D CA 1
ATOM 5051 C C . LEU H 3 44 ? 20.899 8.804 37.552 1.00 14.58 45 LEU D C 1
ATOM 5052 O O . LEU H 3 44 ? 20.462 9.297 38.598 1.00 16.09 45 LEU D O 1
ATOM 5057 N N . ILE H 3 45 ? 22.078 8.184 37.497 1.00 16.97 46 ILE D N 1
ATOM 5058 C CA . ILE H 3 45 ? 22.921 8.043 38.669 1.00 17.42 46 ILE D CA 1
ATOM 5059 C C . ILE H 3 45 ? 24.245 8.657 38.341 1.00 15.78 46 ILE D C 1
ATOM 5060 O O . ILE H 3 45 ? 24.855 8.356 37.302 1.00 16.87 46 ILE D O 1
ATOM 5065 N N . ILE H 3 46 ? 24.685 9.549 39.210 1.00 17.19 47 ILE D N 1
ATOM 5066 C CA . ILE H 3 46 ? 25.927 10.261 38.995 1.00 17.15 47 ILE D CA 1
ATOM 5067 C C . ILE H 3 46 ? 26.869 10.228 40.196 1.00 19.76 47 ILE D C 1
ATOM 5068 O O . ILE H 3 46 ? 26.465 10.568 41.313 1.00 21.50 47 ILE D O 1
ATOM 5073 N N . PHE H 3 47 ? 28.119 9.828 39.989 1.00 20.42 48 PHE D N 1
ATOM 5074 C CA . PHE H 3 47 ? 29.081 9.884 41.086 1.00 21.35 48 PHE D CA 1
ATOM 5075 C C . PHE H 3 47 ? 30.069 10.957 40.661 1.00 22.29 48 PHE D C 1
ATOM 5076 O O . PHE H 3 47 ? 30.618 10.863 39.559 1.00 23.19 48 PHE D O 1
ATOM 5084 N N . ASN H 3 48 ? 30.302 11.975 41.487 1.00 24.15 49 ASN D N 1
ATOM 5085 C CA . ASN H 3 48 ? 31.253 13.011 41.085 1.00 26.96 49 ASN D CA 1
ATOM 5086 C C . ASN H 3 48 ? 32.700 12.557 41.308 1.00 28.97 49 ASN D C 1
ATOM 5087 O O . ASN H 3 48 ? 32.920 11.449 41.781 1.00 28.86 49 ASN D O 1
ATOM 5092 N N . SER H 3 49 ? 33.666 13.401 40.960 1.00 30.46 50 SER D N 1
ATOM 5093 C CA . SER H 3 49 ? 35.078 13.013 41.079 1.00 33.67 50 SER D CA 1
ATOM 5094 C C . SER H 3 49 ? 35.550 12.808 42.514 1.00 34.93 50 SER D C 1
ATOM 5095 O O . SER H 3 49 ? 36.576 12.161 42.741 1.00 35.97 50 SER D O 1
ATOM 5098 N N . SER H 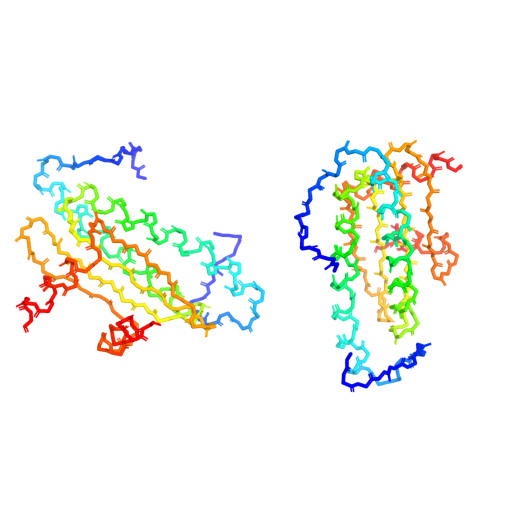3 50 ? 34.815 13.356 43.478 1.00 34.94 51 SER D N 1
ATOM 5099 C CA . SER H 3 50 ? 35.166 13.174 44.881 1.00 35.19 51 SER D CA 1
ATOM 5100 C C . SER H 3 50 ? 34.363 11.969 45.353 1.00 35.46 51 SER D C 1
ATOM 5101 O O . SER H 3 50 ? 34.334 11.635 46.539 1.00 36.52 51 SER D O 1
ATOM 5104 N N . ASN H 3 51 ? 33.695 11.335 44.395 1.00 34.92 52 ASN D N 1
ATOM 5105 C CA . ASN H 3 51 ? 32.879 10.151 44.625 1.00 34.45 52 ASN D CA 1
ATOM 5106 C C . ASN H 3 51 ? 31.539 10.320 45.360 1.00 33.43 52 ASN D C 1
ATOM 5107 O O . ASN H 3 51 ? 31.002 9.368 45.939 1.00 34.02 52 ASN D O 1
ATOM 5112 N N . LYS H 3 52 ? 30.976 11.525 45.329 1.00 31.62 53 LYS D N 1
ATOM 5113 C CA . LYS H 3 52 ? 29.685 11.744 45.975 1.00 28.99 53 LYS D CA 1
ATOM 5114 C C . LYS H 3 52 ? 28.571 11.358 44.995 1.00 27.07 53 LYS D C 1
ATOM 5115 O O . LYS H 3 52 ? 28.693 11.573 43.792 1.00 26.34 53 LYS D O 1
ATOM 5121 N N . LEU H 3 53 ? 27.492 10.795 45.524 1.00 24.44 54 LEU D N 1
ATOM 5122 C CA . LEU H 3 53 ? 26.372 10.346 44.734 1.00 24.18 54 LEU D CA 1
ATOM 5123 C C . LEU H 3 53 ? 25.256 11.377 44.573 1.00 23.63 54 LEU D C 1
ATOM 5124 O O . LEU H 3 53 ? 24.874 12.060 45.538 1.00 23.75 54 LEU D O 1
ATOM 5129 N N . PHE H 3 54 ? 24.759 11.476 43.336 1.00 21.33 55 PHE D N 1
ATOM 5130 C CA . PHE H 3 54 ? 23.630 12.327 42.988 1.00 20.07 55 PHE D CA 1
ATOM 5131 C C . PHE H 3 54 ? 22.742 11.481 42.104 1.00 19.87 55 PHE D C 1
ATOM 5132 O O . PHE H 3 54 ? 23.241 10.680 41.298 1.00 20.32 55 PHE D O 1
ATOM 5140 N N . GLN H 3 55 ? 21.437 11.630 42.221 1.00 17.80 56 GLN D N 1
ATOM 5141 C CA . GLN H 3 55 ? 20.566 10.820 41.426 1.00 18.56 56 GLN D CA 1
ATOM 5142 C C . GLN H 3 55 ? 19.257 11.500 41.118 1.00 19.01 56 GLN D C 1
ATOM 5143 O O . GLN H 3 55 ? 18.833 12.414 41.821 1.00 19.96 56 GLN D O 1
ATOM 5149 N N . TYR H 3 56 ? 18.638 11.024 40.065 1.00 18.16 57 TYR D N 1
ATOM 5150 C CA . TYR H 3 56 ? 17.341 11.481 39.618 1.00 16.71 57 TYR D CA 1
ATOM 5151 C C . TYR H 3 56 ? 16.597 10.278 39.084 1.00 18.40 57 TYR D C 1
ATOM 5152 O O . TYR H 3 56 ? 17.180 9.441 38.400 1.00 18.31 57 TYR D O 1
ATOM 5161 N N . ALA H 3 57 ? 15.316 10.171 39.385 1.00 19.42 58 ALA D N 1
ATOM 5162 C CA . ALA H 3 57 ? 14.495 9.133 38.805 1.00 20.08 58 ALA D CA 1
ATOM 5163 C C . ALA H 3 57 ? 13.096 9.731 38.624 1.00 21.54 58 ALA D C 1
ATOM 5164 O O . ALA H 3 57 ? 12.642 10.519 39.461 1.00 22.48 58 ALA D O 1
ATOM 5166 N N . SER H 3 58 ? 12.422 9.367 37.534 1.00 22.67 59 SER D N 1
ATOM 5167 C CA . SER H 3 58 ? 11.087 9.868 37.213 1.00 25.29 59 SER D CA 1
ATOM 5168 C C . SER H 3 58 ? 10.009 9.136 38.020 1.00 28.00 59 SER D C 1
ATOM 5169 O O . SER H 3 58 ? 8.864 9.563 38.078 1.00 28.40 59 SER D O 1
ATOM 5172 N N . THR H 3 59 ? 10.379 8.013 38.604 1.00 30.26 60 THR D N 1
ATOM 5173 C CA . THR H 3 59 ? 9.449 7.250 39.438 1.00 33.65 60 THR D CA 1
ATOM 5174 C C . THR H 3 59 ? 10.360 6.739 40.529 1.00 34.13 60 THR D C 1
ATOM 5175 O O . THR H 3 59 ? 11.490 7.204 40.656 1.00 35.09 60 THR D O 1
ATOM 5179 N N . ASP H 3 60 ? 9.904 5.790 41.330 1.00 34.49 61 ASP D N 1
ATOM 5180 C CA . ASP H 3 60 ? 10.791 5.276 42.365 1.00 33.59 61 ASP D CA 1
ATOM 5181 C C . ASP H 3 60 ? 11.983 4.626 41.650 1.00 32.05 61 ASP D C 1
ATOM 5182 O O . ASP H 3 60 ? 11.808 3.880 40.683 1.00 32.31 61 ASP D O 1
ATOM 5184 N N . MET H 3 61 ? 13.188 4.930 42.114 1.00 30.34 62 MET D N 1
ATOM 5185 C CA . MET H 3 61 ? 14.389 4.361 41.523 1.00 30.35 62 MET D CA 1
ATOM 5186 C C . MET H 3 61 ? 14.292 2.825 41.513 1.00 30.55 62 MET D C 1
ATOM 5187 O O . MET H 3 61 ? 14.733 2.165 40.565 1.00 30.11 62 MET D O 1
ATOM 5192 N N . ASP H 3 62 ? 13.692 2.265 42.565 1.00 31.31 63 ASP D N 1
ATOM 5193 C CA . ASP H 3 62 ? 13.557 0.818 42.680 1.00 30.43 63 ASP D CA 1
ATOM 5194 C C . ASP H 3 62 ? 12.819 0.209 41.506 1.00 29.23 63 ASP D C 1
ATOM 5195 O O . ASP H 3 62 ? 13.242 -0.827 40.970 1.00 29.60 63 ASP D O 1
ATOM 5197 N N . LYS H 3 63 ? 11.716 0.839 41.115 1.00 28.06 64 LYS D N 1
ATOM 5198 C CA . LYS H 3 63 ? 10.930 0.339 39.994 1.00 27.79 64 LYS D CA 1
ATOM 5199 C C . LYS H 3 63 ? 11.750 0.351 38.698 1.00 28.10 64 LYS D C 1
ATOM 5200 O O . LYS H 3 63 ? 11.688 -0.593 37.920 1.00 27.83 64 LYS D O 1
ATOM 5202 N N . VAL H 3 64 ? 12.518 1.416 38.4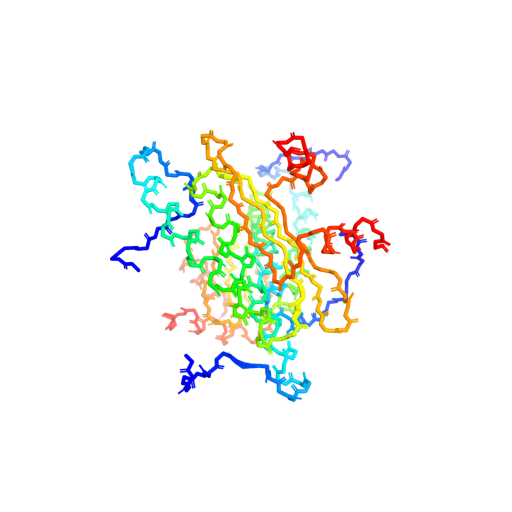59 1.00 27.84 65 VAL D N 1
ATOM 5203 C CA . VAL H 3 64 ? 13.314 1.467 37.234 1.00 27.53 65 VAL D CA 1
ATOM 5204 C C . VAL H 3 64 ? 14.458 0.452 37.196 1.00 27.26 65 VAL D C 1
ATOM 5205 O O . VAL H 3 64 ? 14.671 -0.227 36.186 1.00 26.48 65 VAL D O 1
ATOM 5209 N N . LEU H 3 65 ? 15.207 0.364 38.287 1.00 28.61 66 LEU D N 1
ATOM 5210 C CA . LEU H 3 65 ? 16.325 -0.562 38.347 1.00 29.82 66 LEU D CA 1
ATOM 5211 C C . LEU H 3 65 ? 15.878 -2.020 38.278 1.00 31.15 66 LEU D C 1
ATOM 5212 O O . LEU H 3 65 ? 16.589 -2.851 37.729 1.00 30.95 66 LEU D O 1
ATOM 5217 N N . LEU H 3 66 ? 14.697 -2.319 38.810 1.00 32.01 67 LEU D N 1
ATOM 5218 C CA . LEU H 3 66 ? 14.173 -3.683 38.757 1.00 33.34 67 LEU D CA 1
ATOM 5219 C C . LEU H 3 66 ? 13.797 -3.956 37.301 1.00 33.86 67 LEU D C 1
ATOM 5220 O O . LEU H 3 66 ? 14.066 -5.032 36.766 1.00 34.01 67 LEU D O 1
ATOM 5222 N N . LYS H 3 67 ? 13.184 -2.969 36.652 1.00 33.36 68 LYS D N 1
ATOM 5223 C CA . LYS H 3 67 ? 12.822 -3.118 35.255 1.00 33.59 68 LYS D CA 1
ATOM 5224 C C . LYS H 3 67 ? 14.074 -3.421 34.446 1.00 33.44 68 LYS D C 1
ATOM 5225 O O . LYS H 3 67 ? 14.055 -4.240 33.524 1.00 33.53 68 LYS D O 1
ATOM 5231 N N . TYR H 3 68 ? 15.164 -2.738 34.784 1.00 33.34 69 TYR D N 1
ATOM 5232 C CA . TYR H 3 68 ? 16.415 -2.925 34.067 1.00 33.19 69 TYR D CA 1
ATOM 5233 C C . TYR H 3 68 ? 16.929 -4.353 34.219 1.00 34.07 69 TYR D C 1
ATOM 5234 O O . TYR H 3 68 ? 17.172 -5.039 33.229 1.00 34.29 69 TYR D O 1
ATOM 5243 N N . THR H 3 69 ? 17.093 -4.789 35.459 1.00 34.90 70 THR D N 1
ATOM 5244 C CA . THR H 3 69 ? 17.593 -6.129 35.716 1.00 36.81 70 THR D CA 1
ATOM 5245 C C . THR H 3 69 ? 16.711 -7.226 35.125 1.00 36.99 70 THR D C 1
ATOM 5246 O O . THR H 3 69 ? 17.224 -8.189 34.557 1.00 37.78 70 THR D O 1
ATOM 5250 N N . GLU H 3 70 ? 15.396 -7.074 35.222 1.00 37.30 71 GLU D N 1
ATOM 5251 C CA . GLU H 3 70 ? 14.490 -8.104 34.708 1.00 37.46 71 GLU D CA 1
ATOM 5252 C C . GLU H 3 70 ? 14.310 -8.015 33.203 1.00 37.40 71 GLU D C 1
ATOM 5253 O O . GLU H 3 70 ? 13.626 -8.840 32.597 1.00 37.14 71 GLU D O 1
ATOM 5259 N N . TYR H 3 71 ? 14.931 -7.012 32.592 1.00 36.84 72 TYR D N 1
ATOM 5260 C CA . TYR H 3 71 ? 14.797 -6.819 31.160 1.00 36.87 72 TYR D CA 1
ATOM 5261 C C . TYR H 3 71 ? 15.245 -8.034 30.351 1.00 37.28 72 TYR D C 1
ATOM 5262 O O . TYR H 3 71 ? 14.455 -8.485 29.495 1.00 37.72 72 TYR D O 1
#

Sequence (286 aa):
GRKKIQITTRIMDERRNRQVTFTKRKFGLMKKKKAYELSVLCDCCEEIALIIFNSSNKLFQYASTDMDKVLLKYTEYGRKKIQITTRIMDERRNRQVTFTKRKFGLMKKKKAYELSVLCDCCEEIALIIFNSSNKLFQYASTDMDKVLLKYTEYNGRKKIQITTRIMDERRNRQVTFTKRKFGLMKKKKAYELSVLCDCCEEIALIIFNSSNKLFQYASTDMDKVLLKYTEYNGRKKIQITTRIMDERRNRQVTFTKRKFGLMKKKKAYELSVLCDCCEEIALIIFNSSNKLFQYASTDMDKVLLKYTEY